Protein AF-A0A7X7ZL17-F1 (afdb_monomer)

Structure (mmCIF, N/CA/C/O backbone):
data_AF-A0A7X7ZL17-F1
#
_entry.id   AF-A0A7X7ZL17-F1
#
loop_
_atom_site.group_PDB
_atom_site.id
_atom_site.type_symbol
_atom_site.label_atom_id
_atom_site.label_alt_id
_atom_site.label_comp_id
_atom_site.label_asym_id
_atom_site.label_entity_id
_atom_site.label_seq_id
_atom_site.pdbx_PDB_ins_code
_atom_site.Cartn_x
_atom_site.Cartn_y
_atom_site.Cartn_z
_atom_site.occupancy
_atom_site.B_iso_or_equiv
_atom_site.auth_seq_id
_atom_site.auth_comp_id
_atom_site.auth_asym_id
_atom_site.auth_atom_id
_atom_site.pdbx_PDB_model_num
ATOM 1 N N . ALA A 1 1 ? -19.618 -20.029 28.264 1.00 84.19 1 ALA A N 1
ATOM 2 C CA . ALA A 1 1 ? -18.947 -20.910 27.280 1.00 84.19 1 ALA A CA 1
ATOM 3 C C . ALA A 1 1 ? -18.690 -20.202 25.945 1.00 84.19 1 ALA A C 1
ATOM 5 O O . ALA A 1 1 ? -17.535 -20.103 25.553 1.00 84.19 1 ALA A O 1
ATOM 6 N N . TRP A 1 2 ? -19.719 -19.664 25.275 1.00 92.38 2 TRP A N 1
ATOM 7 C CA . TRP A 1 2 ? -19.573 -19.049 23.945 1.00 92.38 2 TRP A CA 1
ATOM 8 C C . TRP A 1 2 ? -18.598 -17.871 23.873 1.00 92.38 2 TRP A C 1
ATOM 10 O O . TRP A 1 2 ? -17.770 -17.852 22.973 1.00 92.38 2 TRP A O 1
ATOM 20 N N . ARG A 1 3 ? -18.605 -16.955 24.851 1.00 90.62 3 ARG A N 1
ATOM 21 C CA . ARG A 1 3 ? -17.659 -15.823 24.877 1.00 90.62 3 ARG A CA 1
ATOM 22 C C . ARG A 1 3 ? -16.191 -16.273 24.915 1.00 90.62 3 ARG A C 1
ATOM 24 O O . ARG A 1 3 ? -15.375 -15.766 24.159 1.00 90.62 3 ARG A O 1
ATOM 31 N N . GLY A 1 4 ? -15.872 -17.259 25.755 1.00 90.31 4 GLY A N 1
ATOM 32 C CA . GLY A 1 4 ? -14.519 -17.820 25.835 1.00 90.31 4 GLY A CA 1
ATOM 33 C C . GLY A 1 4 ? -14.086 -18.485 24.526 1.00 90.31 4 GLY A C 1
ATOM 34 O O . GLY A 1 4 ? -12.971 -18.254 24.074 1.00 90.31 4 GLY A O 1
ATOM 35 N N . LYS A 1 5 ? -14.991 -19.236 23.877 1.00 93.25 5 LYS A N 1
ATOM 36 C CA . LYS A 1 5 ? -14.744 -19.807 22.542 1.00 93.25 5 LYS A CA 1
ATOM 37 C C . LYS A 1 5 ? -14.509 -18.723 21.492 1.00 93.25 5 LYS A C 1
ATOM 39 O O . LYS A 1 5 ? -13.554 -18.825 20.737 1.00 93.25 5 LYS A O 1
ATOM 44 N N . ALA A 1 6 ? -15.349 -17.689 21.467 1.00 93.38 6 ALA A N 1
ATOM 45 C CA . ALA A 1 6 ? -15.249 -16.603 20.497 1.00 93.38 6 ALA A CA 1
ATOM 46 C C . ALA A 1 6 ? -13.893 -15.892 20.583 1.00 93.38 6 ALA A C 1
ATOM 48 O O . ALA A 1 6 ? -13.206 -15.751 19.575 1.00 93.38 6 ALA A O 1
ATOM 49 N N . ASN A 1 7 ? -13.471 -15.541 21.800 1.00 91.69 7 ASN A N 1
ATOM 50 C CA . ASN A 1 7 ? -12.181 -14.896 22.024 1.00 91.69 7 ASN A CA 1
ATOM 51 C C . ASN A 1 7 ? -11.014 -15.823 21.654 1.00 91.69 7 ASN A C 1
ATOM 53 O O . ASN A 1 7 ? -10.072 -15.369 21.016 1.00 91.69 7 ASN A O 1
ATOM 57 N N . ALA A 1 8 ? -11.097 -17.117 21.987 1.00 94.94 8 ALA A N 1
ATOM 58 C CA . ALA A 1 8 ? -10.072 -18.090 21.610 1.00 94.94 8 ALA A CA 1
ATOM 59 C C . ALA A 1 8 ? -9.936 -18.225 20.085 1.00 94.94 8 ALA A C 1
ATOM 61 O O . ALA A 1 8 ? -8.823 -18.174 19.568 1.00 94.94 8 ALA A O 1
ATOM 62 N N . TYR A 1 9 ? -11.051 -18.336 19.356 1.00 95.88 9 TYR A N 1
ATOM 63 C CA . TYR A 1 9 ? -11.030 -18.363 17.892 1.00 95.88 9 TYR A CA 1
ATOM 64 C C . TYR A 1 9 ? -10.467 -17.065 17.303 1.00 95.88 9 TYR A C 1
ATOM 66 O O . TYR A 1 9 ? -9.648 -17.123 16.390 1.00 95.88 9 TYR A O 1
ATOM 74 N N . SER A 1 10 ? -10.829 -15.907 17.865 1.00 91.94 10 SER A N 1
ATOM 75 C CA . SER A 1 10 ? -10.294 -14.609 17.436 1.00 91.94 10 SER A CA 1
ATOM 76 C C . SER A 1 10 ? -8.772 -14.530 17.620 1.00 91.94 10 SER A C 1
ATOM 78 O O . SER A 1 10 ? -8.054 -14.152 16.696 1.00 91.94 10 SER A O 1
ATOM 80 N N . SER A 1 11 ? -8.247 -14.989 18.763 1.00 93.62 11 SER A N 1
ATOM 81 C CA . SER A 1 11 ? -6.798 -15.068 19.006 1.00 93.62 11 SER A CA 1
ATOM 82 C C . SER A 1 11 ? -6.075 -16.024 18.053 1.00 93.62 11 SER A C 1
ATOM 84 O O . SER A 1 11 ? -4.917 -15.791 17.719 1.00 93.62 11 SER A O 1
ATOM 86 N N . LEU A 1 12 ? -6.753 -17.077 17.589 1.00 95.94 12 LEU A N 1
ATOM 87 C CA . LEU A 1 12 ? -6.243 -18.007 16.577 1.00 95.94 12 LEU A CA 1
ATOM 88 C C . LEU A 1 12 ? -6.428 -17.499 15.136 1.00 95.94 12 LEU A C 1
ATOM 90 O O . LEU A 1 12 ? -6.088 -18.217 14.200 1.00 95.94 12 LEU A O 1
ATOM 94 N N . LYS A 1 13 ? -6.960 -16.281 14.949 1.00 94.69 13 LYS A N 1
ATOM 95 C CA . LYS A 1 13 ? -7.335 -15.700 13.647 1.00 94.69 13 LYS A CA 1
ATOM 96 C C . LYS A 1 13 ? -8.365 -16.528 12.868 1.00 94.69 13 LYS A C 1
ATOM 98 O O . LYS A 1 13 ? -8.548 -16.347 11.667 1.00 94.69 13 LYS A O 1
ATOM 103 N N . ASP A 1 14 ? -9.087 -17.407 13.558 1.00 96.69 14 ASP A N 1
ATOM 104 C CA . ASP A 1 14 ? -10.220 -18.147 13.014 1.00 96.69 14 ASP A CA 1
ATOM 105 C C . ASP A 1 14 ? -11.484 -17.287 13.128 1.00 96.69 14 ASP A C 1
ATOM 107 O O . ASP A 1 14 ? -12.377 -17.496 13.956 1.00 96.69 14 ASP A O 1
ATOM 111 N N . TYR A 1 15 ? -11.522 -16.234 12.312 1.00 97.00 15 TYR A N 1
ATOM 112 C CA . TYR A 1 15 ? -12.558 -15.210 12.395 1.00 97.00 15 TYR A CA 1
ATOM 113 C C . TYR A 1 15 ? -13.950 -15.743 12.040 1.00 97.00 15 TYR A C 1
ATOM 115 O O . TYR A 1 15 ? -14.944 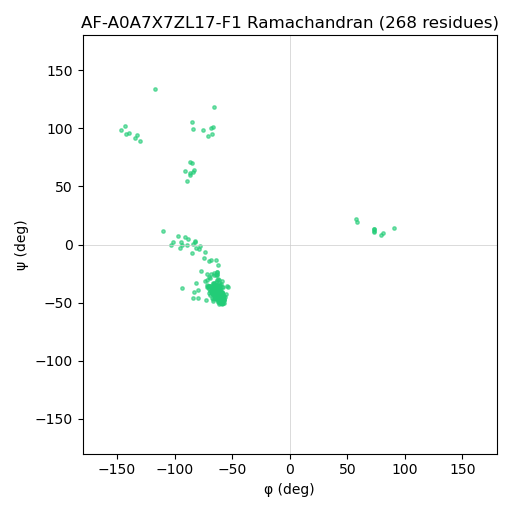-15.238 12.558 1.00 97.00 15 TYR A O 1
ATOM 123 N N . ALA A 1 16 ? -14.044 -16.797 11.223 1.00 96.69 16 ALA A N 1
ATOM 124 C CA . ALA A 1 16 ? -15.317 -17.427 10.883 1.00 96.69 16 ALA A CA 1
ATOM 125 C C . ALA A 1 16 ? -15.954 -18.108 12.108 1.00 96.69 16 ALA A C 1
ATOM 127 O O . ALA A 1 16 ? -17.124 -17.861 12.424 1.00 96.69 16 ALA A O 1
ATOM 128 N N . ASN A 1 17 ? -15.180 -18.905 12.853 1.00 96.56 17 ASN A N 1
ATOM 129 C CA . ASN A 1 17 ? -15.675 -19.549 14.072 1.00 96.56 17 ASN A CA 1
ATOM 130 C C . ASN A 1 17 ? -15.838 -18.559 15.235 1.00 96.56 17 ASN A C 1
ATOM 132 O O . ASN A 1 17 ? -16.766 -18.702 16.048 1.00 96.56 17 ASN A O 1
ATOM 136 N N . ALA A 1 18 ? -14.998 -17.519 15.292 1.00 97.06 18 ALA A N 1
ATOM 137 C CA . ALA A 1 18 ? -15.173 -16.408 16.223 1.00 97.06 18 ALA A CA 1
ATOM 138 C C . ALA A 1 18 ? -16.518 -15.708 15.984 1.00 97.06 18 ALA A C 1
ATOM 140 O O . ALA A 1 18 ? -17.319 -15.586 16.912 1.00 97.06 18 ALA A O 1
ATOM 141 N N . LEU A 1 19 ? -16.816 -15.345 14.731 1.00 96.81 19 LEU A N 1
ATOM 142 C CA . LEU A 1 19 ? -18.068 -14.709 14.322 1.00 96.81 19 LEU A CA 1
ATOM 143 C C . LEU A 1 19 ? -19.290 -15.564 14.679 1.00 96.81 19 LEU A C 1
ATOM 145 O O . LEU A 1 19 ? -20.252 -15.054 15.260 1.00 96.81 19 LEU A O 1
ATOM 149 N N . HIS A 1 20 ? -19.250 -16.870 14.392 1.00 96.50 20 HIS A N 1
ATOM 150 C CA . HIS A 1 20 ? -20.318 -17.786 14.796 1.00 96.50 20 HIS A CA 1
ATOM 151 C C . HIS A 1 20 ? -20.543 -17.752 16.314 1.00 96.50 20 HIS A C 1
ATOM 153 O O . HIS A 1 20 ? -21.674 -17.602 16.779 1.00 96.50 20 HIS A O 1
ATOM 159 N N . SER A 1 21 ? -19.464 -17.836 17.092 1.00 96.94 21 SER A N 1
ATOM 160 C CA . SER A 1 21 ? -19.525 -17.849 18.555 1.00 96.94 21 SER A CA 1
ATOM 161 C C . SER A 1 21 ? -20.016 -16.516 19.134 1.00 96.94 21 SER A C 1
ATOM 163 O O . SER A 1 21 ? -20.808 -16.528 20.076 1.00 96.94 21 SER A O 1
ATOM 165 N N . TYR A 1 22 ? -19.619 -15.373 18.563 1.00 97.62 22 TYR A N 1
ATOM 166 C CA . TYR A 1 22 ? -20.136 -14.059 18.958 1.00 97.62 22 TYR A CA 1
ATOM 167 C C . TYR A 1 22 ? -21.633 -13.924 18.677 1.00 97.62 22 TYR A C 1
ATOM 169 O O . TYR A 1 22 ? -22.365 -13.443 19.541 1.00 97.62 22 TYR A O 1
ATOM 177 N N . ASN A 1 23 ? -22.123 -14.423 17.537 1.00 96.94 23 ASN A N 1
ATOM 178 C CA . ASN A 1 23 ? -23.561 -14.442 17.252 1.00 96.94 23 ASN A CA 1
ATOM 179 C C . ASN A 1 23 ? -24.343 -15.267 18.290 1.00 96.94 23 ASN A C 1
ATOM 181 O O . ASN A 1 23 ? -25.422 -14.849 18.699 1.00 96.94 23 ASN A O 1
ATOM 185 N N . GLN A 1 24 ? -23.793 -16.384 18.787 1.00 97.62 24 GLN A N 1
ATOM 186 C CA . GLN A 1 24 ? -24.430 -17.140 19.878 1.00 97.62 24 GLN A CA 1
ATOM 187 C C . GLN A 1 24 ? -24.512 -16.331 21.177 1.00 97.62 24 GLN A C 1
ATOM 189 O O . GLN A 1 24 ? -25.521 -16.390 21.874 1.00 97.62 24 GLN A O 1
ATOM 194 N N . VAL A 1 25 ? -23.474 -15.554 21.507 1.00 96.38 25 VAL A N 1
ATOM 195 C CA . VAL A 1 25 ? -23.510 -14.663 22.676 1.00 96.38 25 VAL A CA 1
ATOM 196 C C . VAL A 1 25 ? -24.581 -13.583 22.501 1.00 96.38 25 VAL A C 1
ATOM 198 O O . VAL A 1 25 ? -25.378 -13.377 23.411 1.00 96.38 25 VAL A O 1
ATOM 201 N N . ILE A 1 26 ? -24.649 -12.955 21.325 1.00 96.50 26 ILE A N 1
ATOM 202 C CA . ILE A 1 26 ? -25.623 -11.899 21.004 1.00 96.50 26 ILE A CA 1
ATOM 203 C C . ILE A 1 26 ? -27.064 -12.432 21.028 1.00 96.50 26 ILE A C 1
ATOM 205 O O . ILE A 1 26 ? -27.960 -11.747 21.511 1.00 96.50 26 ILE A O 1
ATOM 209 N N . ASN A 1 27 ? -27.297 -13.662 20.563 1.00 95.69 27 ASN A N 1
ATOM 210 C CA . ASN A 1 27 ? -28.618 -14.297 20.623 1.00 95.69 27 ASN A CA 1
ATOM 211 C C . ASN A 1 27 ? -29.089 -14.540 22.064 1.00 95.69 27 ASN A C 1
ATOM 213 O O . ASN A 1 27 ? -30.286 -14.500 22.333 1.00 95.69 27 ASN A O 1
ATOM 217 N N . LEU A 1 28 ? -28.157 -14.798 22.988 1.00 95.12 28 LEU A N 1
ATOM 218 C CA . LEU A 1 28 ? -28.454 -14.951 24.414 1.00 95.12 28 LEU A CA 1
ATOM 219 C C . LEU A 1 28 ? -28.584 -13.598 25.127 1.00 95.12 28 LEU A C 1
ATOM 221 O O . LEU A 1 28 ? -29.347 -13.480 26.081 1.00 95.12 28 LEU A O 1
ATOM 225 N N . SER A 1 29 ? -27.828 -12.591 24.686 1.00 93.94 29 SER A N 1
ATOM 226 C CA . SER A 1 29 ? -27.832 -11.237 25.236 1.00 93.94 29 SER A CA 1
ATOM 227 C C . SER A 1 29 ? -27.571 -10.206 24.138 1.00 93.94 29 SER A C 1
ATOM 229 O O . SER A 1 29 ? -26.429 -9.923 23.771 1.00 93.94 29 SER A O 1
ATOM 231 N N . SER A 1 30 ? -28.641 -9.601 23.621 1.00 92.75 30 SER A N 1
ATOM 232 C CA . SER A 1 30 ? -28.564 -8.681 22.479 1.00 92.75 30 SER A CA 1
ATOM 233 C C . SER A 1 30 ? -27.890 -7.342 22.795 1.00 92.75 30 SER A C 1
ATOM 235 O O . SER A 1 30 ? -27.545 -6.603 21.872 1.00 92.75 30 SER A O 1
ATOM 237 N N . SER A 1 31 ? -27.714 -7.014 24.078 1.00 94.25 31 SER A N 1
ATOM 238 C CA . SER A 1 31 ? -27.035 -5.807 24.570 1.00 94.25 31 SER A CA 1
ATOM 239 C C . SER A 1 31 ? -25.566 -6.043 24.944 1.00 94.25 31 SER A C 1
ATOM 241 O O . SER A 1 31 ? -24.923 -5.154 25.496 1.00 94.25 31 SER A O 1
ATOM 243 N N . ASP A 1 32 ? -25.010 -7.224 24.656 1.00 95.81 32 ASP A N 1
ATOM 244 C CA . ASP A 1 32 ? -23.615 -7.541 24.961 1.00 95.81 32 ASP A CA 1
ATOM 245 C C . ASP A 1 32 ? -22.639 -6.777 24.046 1.00 95.81 32 ASP A C 1
ATOM 247 O O . ASP A 1 32 ? -22.297 -7.225 22.949 1.00 95.81 32 ASP A O 1
ATOM 251 N N . ILE A 1 33 ? -22.173 -5.618 24.521 1.00 95.88 33 ILE A N 1
ATOM 252 C CA . ILE A 1 33 ? -21.230 -4.740 23.812 1.00 95.88 33 ILE A CA 1
ATOM 253 C C . ILE A 1 33 ? -19.949 -5.482 23.412 1.00 95.88 33 ILE A C 1
ATOM 255 O O . ILE A 1 33 ? -19.472 -5.332 22.289 1.00 95.88 33 ILE A O 1
ATOM 259 N N . ALA A 1 34 ? -19.393 -6.314 24.299 1.00 95.25 34 ALA A N 1
ATOM 260 C CA . ALA A 1 34 ? -18.148 -7.026 24.020 1.00 95.25 34 ALA A CA 1
ATOM 261 C C . ALA A 1 34 ? -18.321 -8.039 22.879 1.00 95.25 34 ALA A C 1
ATOM 263 O O . ALA A 1 34 ? -17.435 -8.178 22.036 1.00 95.25 34 ALA A O 1
ATOM 264 N N . ALA A 1 35 ? -19.469 -8.720 22.824 1.00 96.38 35 ALA A N 1
ATOM 265 C CA . ALA A 1 35 ? -19.774 -9.638 21.734 1.00 96.38 35 ALA A CA 1
ATOM 266 C C . ALA A 1 35 ? -19.999 -8.910 20.401 1.00 96.38 35 ALA A C 1
ATOM 268 O O . ALA A 1 35 ? -19.528 -9.387 19.369 1.00 96.38 35 ALA A O 1
ATOM 269 N N . TRP A 1 36 ? -20.661 -7.748 20.414 1.00 98.06 36 TRP A N 1
ATOM 270 C CA . TRP A 1 36 ? -20.821 -6.917 19.218 1.00 98.06 36 TRP A CA 1
ATOM 271 C C . TRP A 1 36 ? -19.490 -6.364 18.699 1.00 98.06 36 TRP A C 1
ATOM 273 O O . TRP A 1 36 ? -19.263 -6.410 17.491 1.00 98.06 36 TRP A O 1
ATOM 283 N N . LYS A 1 37 ? -18.579 -5.930 19.583 1.00 96.94 37 LYS A N 1
ATOM 284 C CA . LYS A 1 37 ? -17.220 -5.512 19.193 1.00 96.94 37 LYS A CA 1
ATOM 285 C C . LYS A 1 37 ? -16.428 -6.648 18.562 1.00 96.94 37 LYS A C 1
ATOM 287 O O . LYS A 1 37 ? -15.937 -6.499 17.449 1.00 96.94 37 LYS A O 1
ATOM 292 N N . GLY A 1 38 ? -16.376 -7.805 19.223 1.00 96.56 38 GLY A N 1
ATOM 293 C CA . GLY A 1 38 ? -15.669 -8.970 18.688 1.00 96.56 38 GLY A CA 1
ATOM 294 C C . GLY A 1 38 ? -16.259 -9.461 17.361 1.00 96.56 38 GLY A C 1
ATOM 295 O O . GLY A 1 38 ? -15.523 -9.845 16.454 1.00 96.56 38 GLY A O 1
ATOM 296 N N . LYS A 1 39 ? -17.587 -9.385 17.201 1.00 97.69 39 LYS A N 1
ATOM 297 C CA . LYS A 1 39 ? -18.261 -9.630 15.921 1.00 97.69 39 LYS A CA 1
ATOM 298 C C . LYS A 1 39 ? -17.816 -8.637 14.847 1.00 97.69 39 LYS A C 1
ATOM 300 O O . LYS A 1 39 ? -17.477 -9.078 13.752 1.00 97.69 39 LYS A O 1
ATOM 305 N N . ALA A 1 40 ? -17.817 -7.340 15.146 1.00 97.69 40 ALA A N 1
ATOM 306 C CA . ALA A 1 40 ? -17.416 -6.301 14.203 1.00 97.69 40 ALA A CA 1
ATOM 307 C C . ALA A 1 40 ? -15.959 -6.484 13.746 1.00 97.69 40 ALA A C 1
ATOM 309 O O . ALA A 1 40 ? -15.679 -6.457 12.551 1.00 97.69 40 ALA A O 1
ATOM 310 N N . GLU A 1 41 ? -15.052 -6.774 14.681 1.00 96.50 41 GLU A N 1
ATOM 311 C CA . GLU A 1 41 ? -13.646 -7.067 14.389 1.00 96.50 41 GLU A CA 1
ATOM 312 C C . GLU A 1 41 ? -13.490 -8.326 13.529 1.00 96.50 41 GLU A C 1
ATOM 314 O O . GLU A 1 41 ? -12.763 -8.310 12.536 1.00 96.50 41 GLU A O 1
ATOM 319 N N . ALA A 1 42 ? -14.195 -9.414 13.857 1.00 97.06 42 ALA A N 1
ATOM 320 C CA . ALA A 1 42 ? -14.162 -10.635 13.056 1.00 97.06 42 ALA A CA 1
ATOM 321 C C . ALA A 1 42 ? -14.685 -10.390 11.629 1.00 97.06 42 ALA A C 1
ATOM 323 O O . ALA A 1 42 ? -14.082 -10.854 10.666 1.00 97.06 42 ALA A O 1
ATOM 324 N N . GLN A 1 43 ? -15.766 -9.619 11.479 1.00 98.19 43 GLN A N 1
ATOM 325 C CA . GLN A 1 43 ? -16.303 -9.230 10.172 1.00 98.19 43 GLN A CA 1
ATOM 326 C C . GLN A 1 43 ? -15.316 -8.364 9.382 1.00 98.19 43 GLN A C 1
ATOM 328 O O . GLN A 1 43 ? -15.104 -8.629 8.202 1.00 98.19 43 GLN A O 1
ATOM 333 N N . ASN A 1 44 ? -14.668 -7.388 10.028 1.00 96.38 44 ASN A N 1
ATOM 334 C CA . ASN A 1 44 ? -13.643 -6.545 9.407 1.00 96.38 44 ASN A CA 1
ATOM 335 C C . ASN A 1 44 ? -12.477 -7.396 8.872 1.00 96.38 44 ASN A C 1
ATOM 337 O O . ASN A 1 44 ? -12.076 -7.244 7.722 1.00 96.38 44 ASN A O 1
ATOM 341 N N . ASN A 1 45 ? -11.986 -8.354 9.666 1.00 95.44 45 ASN A N 1
ATOM 342 C CA . ASN A 1 45 ? -10.908 -9.259 9.249 1.00 95.44 45 ASN A CA 1
ATOM 343 C C . ASN A 1 45 ? -11.323 -10.243 8.139 1.00 95.44 45 ASN A C 1
ATOM 345 O O . ASN A 1 45 ? -10.478 -10.696 7.374 1.00 95.44 45 ASN A O 1
ATOM 349 N N . LEU A 1 46 ? -12.615 -10.564 8.027 1.00 96.25 46 LEU A N 1
ATOM 350 C CA . LEU A 1 46 ? -13.171 -11.376 6.938 1.00 96.25 46 LEU A CA 1
ATOM 351 C C . LEU A 1 46 ? -13.488 -10.561 5.671 1.00 96.25 46 LEU A C 1
ATOM 353 O O . LEU A 1 46 ? -14.022 -11.122 4.716 1.00 96.25 46 LEU A O 1
ATOM 357 N N . GLY A 1 47 ? -13.227 -9.249 5.661 1.00 95.81 47 GLY A N 1
ATOM 358 C CA . GLY A 1 47 ? -13.589 -8.363 4.552 1.00 95.81 47 GLY A CA 1
ATOM 359 C C . GLY A 1 47 ? -15.089 -8.056 4.452 1.00 95.81 47 GLY A C 1
ATOM 360 O O . GLY A 1 47 ? -15.542 -7.491 3.463 1.00 95.81 47 GLY A O 1
ATOM 361 N N . GLN A 1 48 ? -15.881 -8.418 5.465 1.00 97.75 48 GLN A N 1
ATOM 362 C CA . GLN A 1 48 ? -17.323 -8.162 5.530 1.00 97.75 48 GLN A CA 1
ATOM 363 C C . GLN A 1 48 ? -17.584 -6.750 6.072 1.00 97.75 48 GLN A C 1
ATOM 365 O O . GLN A 1 48 ? -18.156 -6.579 7.153 1.00 97.75 48 GLN A O 1
ATOM 370 N N . TYR A 1 49 ? -17.119 -5.736 5.345 1.00 97.44 49 TYR A N 1
ATOM 371 C CA . TYR A 1 49 ? -17.036 -4.359 5.831 1.00 97.44 49 TYR A CA 1
ATOM 372 C C . TYR A 1 49 ? -18.402 -3.740 6.143 1.00 97.44 49 TYR A C 1
ATOM 374 O O . TYR A 1 49 ? -18.573 -3.147 7.204 1.00 97.44 49 TYR A O 1
ATOM 382 N N . GLU A 1 50 ? -19.424 -3.943 5.313 1.00 97.56 50 GLU A N 1
ATOM 383 C CA . GLU A 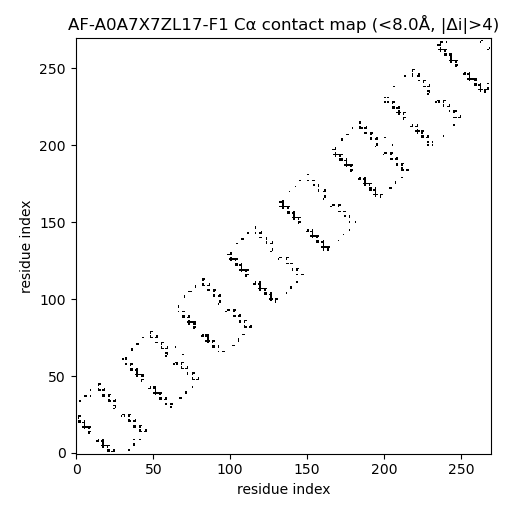1 50 ? -20.775 -3.445 5.598 1.00 97.56 50 GLU A CA 1
ATOM 384 C C . GLU A 1 50 ? -21.351 -4.071 6.875 1.00 97.56 50 GLU A C 1
ATOM 386 O O . GLU A 1 50 ? -21.986 -3.390 7.682 1.00 97.56 50 GLU A O 1
ATOM 391 N N . GLY A 1 51 ? -21.095 -5.365 7.087 1.00 97.62 51 GLY A N 1
ATOM 392 C CA . GLY A 1 51 ? -21.505 -6.071 8.299 1.00 97.62 51 GLY A CA 1
ATOM 393 C C . GLY A 1 51 ? -20.761 -5.574 9.539 1.00 97.62 51 GLY A C 1
ATOM 394 O O . GLY A 1 51 ? -21.382 -5.375 10.584 1.00 97.62 51 GLY A O 1
ATOM 395 N N . ALA A 1 52 ? -19.453 -5.334 9.417 1.00 98.12 52 ALA A N 1
ATOM 396 C CA . ALA A 1 52 ? -18.633 -4.773 10.485 1.00 98.12 52 ALA A CA 1
ATOM 397 C C . ALA A 1 52 ? -19.110 -3.367 10.877 1.00 98.12 52 ALA A C 1
ATOM 399 O O . ALA A 1 52 ? -19.262 -3.084 12.065 1.00 98.12 52 ALA A O 1
ATOM 400 N N . LEU A 1 53 ? -19.423 -2.522 9.888 1.00 97.62 53 LEU A N 1
ATOM 401 C CA . LEU A 1 53 ? -19.948 -1.173 10.097 1.00 97.62 53 LEU A CA 1
ATOM 402 C C . LEU A 1 53 ? -21.240 -1.203 10.922 1.00 97.62 53 LEU A C 1
ATOM 404 O O . LEU A 1 53 ? -21.324 -0.529 11.946 1.00 97.62 53 LEU A O 1
ATOM 408 N N . GLN A 1 54 ? -22.205 -2.045 10.538 1.00 97.69 54 GLN A N 1
ATOM 409 C CA . GLN A 1 54 ? -23.463 -2.207 11.280 1.00 97.69 54 GLN A CA 1
ATOM 410 C C . GLN A 1 54 ? -23.232 -2.696 12.716 1.00 97.69 54 GLN A C 1
ATOM 412 O O . GLN A 1 54 ? -23.892 -2.238 13.651 1.00 97.69 54 GLN A O 1
ATOM 417 N N . SER A 1 55 ? -22.288 -3.618 12.915 1.00 98.19 55 SER A N 1
ATOM 418 C CA . SER A 1 55 ? -21.951 -4.125 14.247 1.00 98.19 55 SER A CA 1
ATOM 419 C C . SER A 1 55 ? -21.298 -3.050 15.125 1.00 98.19 55 SER A C 1
ATOM 421 O O . SER A 1 55 ? -21.666 -2.935 16.294 1.00 98.19 55 SER A O 1
ATOM 423 N N . TYR A 1 56 ? -20.401 -2.215 14.586 1.00 97.75 56 TYR A N 1
ATOM 424 C CA . TYR A 1 56 ? -19.841 -1.074 15.324 1.00 97.75 56 TYR A CA 1
ATOM 425 C C . TYR A 1 56 ? -20.893 -0.006 15.630 1.00 97.75 56 TYR A C 1
ATOM 427 O O . TYR A 1 56 ? -20.943 0.501 16.747 1.00 97.75 56 TYR A O 1
ATOM 435 N N . GLU A 1 57 ? -21.794 0.295 14.694 1.00 96.88 57 GLU A N 1
ATOM 436 C CA . GLU A 1 57 ? -22.926 1.194 14.951 1.00 96.88 57 GLU A CA 1
ATOM 437 C C . GLU A 1 57 ? -23.841 0.655 16.047 1.00 96.88 57 GLU A C 1
ATOM 439 O O . GLU A 1 57 ? -24.337 1.420 16.879 1.00 96.88 57 GLU A O 1
ATOM 444 N N . LYS A 1 58 ? -24.010 -0.670 16.117 1.00 97.81 58 LYS A N 1
ATOM 445 C CA . LYS A 1 58 ? -24.751 -1.289 17.209 1.00 97.81 58 LYS A CA 1
ATOM 446 C C . LYS A 1 58 ? -24.058 -1.087 18.554 1.00 97.81 58 LYS A C 1
ATOM 448 O O . LYS A 1 58 ? -24.750 -0.761 19.518 1.00 97.81 58 LYS A O 1
ATOM 453 N N . VAL A 1 59 ? -22.731 -1.217 18.619 1.00 97.75 59 VAL A N 1
ATOM 454 C CA . VAL A 1 59 ? -21.956 -0.888 19.828 1.00 97.75 59 VAL A CA 1
ATOM 455 C C . VAL A 1 59 ? -22.168 0.571 20.216 1.00 97.75 59 VAL A C 1
ATOM 457 O O . VAL A 1 59 ? -22.571 0.828 21.343 1.00 97.75 59 VAL A O 1
ATOM 460 N N . LEU A 1 60 ? -22.014 1.504 19.275 1.00 94.94 60 LEU A N 1
ATOM 461 C CA . LEU A 1 60 ? -22.161 2.941 19.533 1.00 94.94 60 LEU A CA 1
ATOM 462 C C . LEU A 1 60 ? -23.591 3.351 19.915 1.00 94.94 60 LEU A C 1
ATOM 464 O O . LEU A 1 60 ? -23.783 4.347 20.601 1.00 94.94 60 LEU A O 1
ATOM 468 N N . SER A 1 61 ? -24.607 2.577 19.518 1.00 96.69 61 SER A N 1
ATOM 469 C CA . SER A 1 61 ? -25.984 2.778 19.991 1.00 96.69 61 SER A CA 1
ATOM 470 C C . SER A 1 61 ? -26.194 2.368 21.455 1.00 96.69 61 SER A C 1
ATOM 472 O O . SER A 1 61 ? -27.124 2.853 22.095 1.00 96.69 61 SER A O 1
ATOM 474 N N . LEU A 1 62 ? -25.366 1.449 21.969 1.00 95.94 62 LEU A N 1
ATOM 475 C CA . LEU A 1 62 ? -25.408 0.957 23.351 1.00 95.94 62 LEU A CA 1
ATOM 476 C C . LEU A 1 62 ? -24.462 1.754 24.258 1.00 95.94 62 LEU A C 1
ATOM 478 O O . LEU A 1 62 ? -24.802 2.019 25.407 1.00 95.94 62 LEU A O 1
ATOM 482 N N . ASP A 1 63 ? -23.301 2.133 23.729 1.00 95.00 63 ASP A N 1
ATOM 483 C CA . ASP A 1 63 ? -22.295 2.970 24.371 1.00 95.00 63 ASP A CA 1
ATOM 484 C C . ASP A 1 63 ? -21.662 3.916 23.332 1.00 95.00 63 ASP A C 1
ATOM 486 O O . ASP A 1 63 ? -20.715 3.538 22.634 1.00 95.00 63 ASP A O 1
ATOM 490 N N . PRO A 1 64 ? -22.165 5.160 23.220 1.00 91.44 64 PRO A N 1
ATOM 491 C CA . PRO A 1 64 ? -21.620 6.154 22.296 1.00 91.44 64 PRO A CA 1
ATOM 492 C C . PRO A 1 64 ? -20.161 6.547 22.570 1.00 91.44 64 PRO A C 1
ATOM 494 O O . PRO A 1 64 ? -19.524 7.131 21.693 1.00 91.44 64 PRO A O 1
ATOM 497 N N . SER A 1 65 ? -19.639 6.260 23.769 1.00 90.38 65 SER A N 1
ATOM 498 C CA . SER A 1 65 ? -18.286 6.632 24.201 1.00 90.38 65 SER A CA 1
ATOM 499 C C . SER A 1 65 ? -17.236 5.545 23.959 1.00 90.38 65 SER A C 1
ATOM 501 O O . SER A 1 65 ? -16.060 5.755 24.252 1.00 90.38 65 SER A O 1
ATOM 503 N N . ASP A 1 66 ? -17.629 4.394 23.401 1.00 92.25 66 ASP A N 1
ATOM 504 C CA . ASP A 1 66 ? -16.709 3.286 23.149 1.00 92.25 66 ASP A CA 1
ATOM 505 C C . ASP A 1 66 ? -15.692 3.642 22.047 1.00 92.25 66 ASP A C 1
ATOM 507 O O . ASP A 1 66 ? -15.975 3.567 20.848 1.00 92.25 66 ASP A O 1
ATOM 511 N N . LEU A 1 67 ? -14.480 4.014 22.469 1.00 88.44 67 LEU A N 1
ATOM 512 C CA . LEU A 1 67 ? -13.393 4.450 21.585 1.00 88.44 67 LEU A CA 1
ATOM 513 C C . LEU A 1 67 ? -12.982 3.374 20.568 1.00 88.44 67 LEU A C 1
ATOM 515 O O . LEU A 1 67 ? -12.657 3.690 19.424 1.00 88.44 67 LEU A O 1
ATOM 519 N N . ILE A 1 68 ? -13.046 2.091 20.948 1.00 90.94 68 ILE A N 1
ATOM 520 C CA . ILE A 1 68 ? -12.710 0.976 20.050 1.00 90.94 68 ILE A CA 1
ATOM 521 C C . ILE A 1 68 ? -13.730 0.909 18.913 1.00 90.94 68 ILE A C 1
ATOM 523 O O . ILE A 1 68 ? -13.349 0.727 17.757 1.00 90.94 68 ILE A O 1
ATOM 527 N N . ALA A 1 69 ? -15.016 1.078 19.220 1.00 93.44 69 ALA A N 1
ATOM 528 C CA . ALA A 1 69 ? -16.066 1.081 18.214 1.00 93.44 69 ALA A CA 1
ATOM 529 C C . ALA A 1 69 ? -16.059 2.345 17.348 1.00 93.44 69 ALA A C 1
ATOM 531 O O . ALA A 1 69 ? -16.298 2.238 16.147 1.00 93.44 69 ALA A O 1
ATOM 532 N N . GLN A 1 70 ? -15.745 3.517 17.912 1.00 91.94 70 GLN A N 1
ATOM 533 C CA . GLN A 1 70 ? -15.571 4.749 17.134 1.00 91.94 70 GLN A CA 1
ATOM 534 C C . GLN A 1 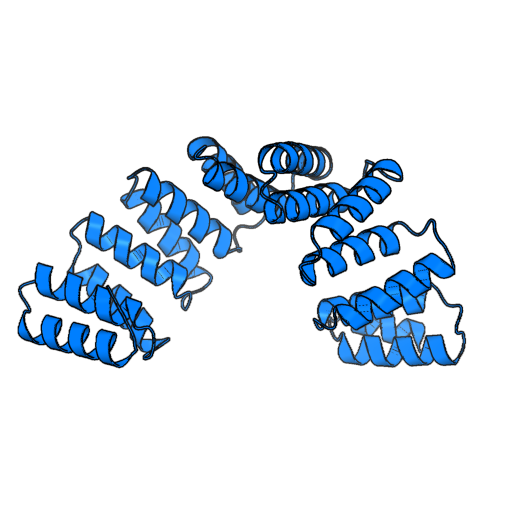70 ? -14.436 4.595 16.112 1.00 91.94 70 GLN A C 1
ATOM 536 O O . GLN A 1 70 ? -14.642 4.817 14.917 1.00 91.94 70 GLN A O 1
ATOM 541 N N . ARG A 1 71 ? -13.266 4.127 16.564 1.00 92.50 71 ARG A N 1
ATOM 542 C CA . ARG A 1 71 ? -12.112 3.856 15.699 1.00 92.50 71 ARG A CA 1
ATOM 543 C C . ARG A 1 71 ? -12.410 2.770 14.667 1.00 92.50 71 ARG A C 1
ATOM 545 O O . ARG A 1 71 ? -12.146 2.960 13.485 1.00 92.50 71 ARG A O 1
ATOM 552 N N . GLY A 1 72 ? -12.972 1.641 15.098 1.00 94.06 72 GLY A N 1
ATOM 553 C CA . GLY A 1 72 ? -13.297 0.517 14.217 1.00 94.06 72 GLY A CA 1
ATOM 554 C C . GLY A 1 72 ? -14.320 0.892 13.144 1.00 94.06 72 GLY A C 1
ATOM 555 O O . GLY A 1 72 ? -14.168 0.510 11.985 1.00 94.06 72 GLY A O 1
ATOM 556 N N . LYS A 1 73 ? -15.319 1.715 13.494 1.00 95.38 73 LYS A N 1
ATOM 557 C CA . LYS A 1 73 ? -16.252 2.306 12.528 1.00 95.38 73 LYS A CA 1
ATOM 558 C C . LYS A 1 73 ? -15.510 3.139 11.480 1.00 95.38 73 LYS A C 1
ATOM 560 O O . LYS A 1 73 ? -15.738 2.928 10.291 1.00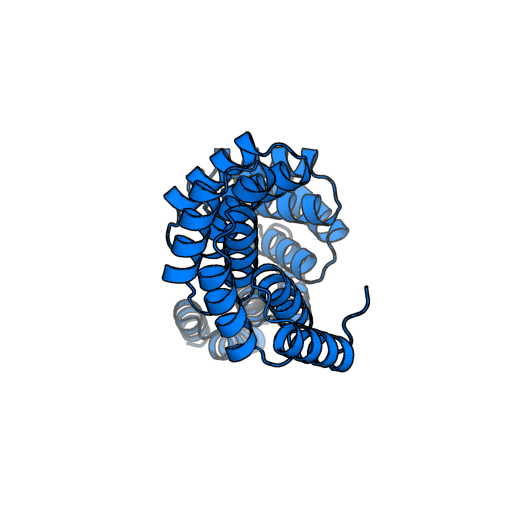 95.38 73 LYS A O 1
ATOM 565 N N . ALA A 1 74 ? -14.631 4.044 11.912 1.00 94.25 74 ALA A N 1
ATOM 566 C CA . ALA A 1 74 ? -13.865 4.911 11.017 1.00 94.25 74 ALA A CA 1
ATOM 567 C C . ALA A 1 74 ? -12.968 4.107 10.055 1.00 94.25 74 ALA A C 1
ATOM 569 O O . ALA A 1 74 ? -12.965 4.351 8.848 1.00 94.25 74 ALA A O 1
ATOM 570 N N . GLU A 1 75 ? -12.274 3.086 10.567 1.00 94.19 75 GLU A N 1
ATOM 571 C CA . GLU A 1 75 ? -11.432 2.188 9.767 1.00 94.19 75 GLU A CA 1
ATOM 572 C C . GLU A 1 75 ? -12.245 1.480 8.674 1.00 94.19 75 GLU A C 1
ATOM 574 O O . GLU A 1 75 ? -11.860 1.464 7.503 1.00 94.19 75 GLU A O 1
ATOM 579 N N . VAL A 1 76 ? -13.403 0.929 9.039 1.00 96.31 76 VAL A N 1
ATOM 580 C CA . VAL A 1 76 ? -14.283 0.228 8.099 1.00 96.31 76 VAL A CA 1
ATOM 581 C C . VAL A 1 76 ? -14.887 1.189 7.069 1.00 96.31 76 VAL A C 1
ATOM 583 O O . VAL A 1 76 ? -14.990 0.828 5.898 1.00 96.31 76 VAL A O 1
ATOM 586 N N . GLN A 1 77 ? -15.240 2.420 7.456 1.00 96.19 77 GLN A N 1
ATOM 587 C CA . GLN A 1 77 ? -15.678 3.453 6.508 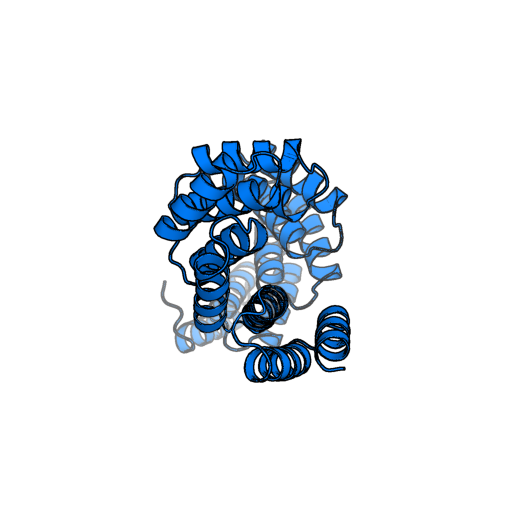1.00 96.19 77 GLN A CA 1
ATOM 588 C C . GLN A 1 77 ? -14.600 3.738 5.456 1.00 96.19 77 GLN A C 1
ATOM 590 O O . GLN A 1 77 ? -14.924 3.835 4.271 1.00 96.19 77 GLN A O 1
ATOM 595 N N . ASN A 1 78 ? -13.327 3.794 5.858 1.00 91.38 78 ASN A N 1
ATOM 596 C CA . ASN A 1 78 ? -12.228 3.997 4.918 1.00 91.38 78 ASN A CA 1
ATOM 597 C C . ASN A 1 78 ? -12.072 2.802 3.960 1.00 91.38 78 ASN A C 1
ATOM 599 O O . ASN A 1 78 ? -11.965 2.992 2.751 1.00 91.38 78 ASN A O 1
ATOM 603 N N . LYS A 1 79 ? -12.169 1.561 4.465 1.00 93.19 79 LYS A N 1
ATOM 604 C CA . LYS A 1 79 ? -12.140 0.342 3.625 1.00 93.19 79 LYS A CA 1
ATOM 605 C C . LYS A 1 79 ? -13.314 0.242 2.645 1.00 93.19 79 LYS A C 1
ATOM 607 O O . LYS A 1 79 ? -13.180 -0.387 1.600 1.00 93.19 79 LYS A O 1
ATOM 612 N N . LEU A 1 80 ? -14.441 0.882 2.957 1.00 95.25 80 LEU A N 1
ATOM 613 C CA . LEU A 1 80 ? -15.600 1.020 2.068 1.00 95.25 80 LEU A CA 1
ATOM 614 C C . LEU A 1 80 ? -15.459 2.168 1.050 1.00 95.25 80 LEU A C 1
ATOM 616 O O . LEU A 1 80 ? -16.402 2.438 0.308 1.00 95.25 80 LEU A O 1
ATOM 620 N N . GLY A 1 81 ? -14.327 2.881 1.029 1.00 93.25 81 GLY A N 1
ATOM 621 C CA . GLY A 1 81 ? -14.110 4.045 0.165 1.00 93.25 81 GLY A CA 1
ATOM 622 C C . GLY A 1 81 ? -14.881 5.296 0.597 1.00 93.25 81 GLY A C 1
ATOM 623 O O . GLY A 1 81 ? -14.960 6.268 -0.151 1.00 93.25 81 GLY A O 1
ATOM 624 N N . LYS A 1 82 ? -15.458 5.306 1.804 1.00 95.88 82 LYS A N 1
ATOM 625 C CA . LYS A 1 82 ? -16.199 6.448 2.356 1.00 95.88 82 LYS A CA 1
ATOM 626 C C . LYS A 1 82 ? -15.261 7.388 3.111 1.00 95.88 82 LYS A C 1
ATOM 628 O O . LYS A 1 82 ? -15.474 7.687 4.285 1.00 95.88 82 LYS A O 1
ATOM 633 N N . SER A 1 83 ? -14.201 7.842 2.446 1.00 95.19 83 SER A N 1
ATOM 634 C CA . SER A 1 83 ? -13.084 8.540 3.096 1.00 95.19 83 SER A CA 1
ATOM 635 C C . SER A 1 83 ? -13.494 9.845 3.786 1.00 95.19 83 SER A C 1
ATOM 637 O O . SER A 1 83 ? -12.970 10.146 4.852 1.00 95.19 83 SER A O 1
ATOM 639 N N . SER A 1 84 ? -14.484 10.582 3.263 1.00 96.69 84 SER A N 1
ATOM 640 C CA . SER A 1 84 ? -15.019 11.780 3.937 1.00 96.69 84 SER A CA 1
ATOM 641 C C . SER A 1 84 ? -15.679 11.454 5.280 1.00 96.69 84 SER A C 1
ATOM 643 O O . SER A 1 84 ? -15.432 12.130 6.273 1.00 96.69 84 SER A O 1
ATOM 645 N N . GLU A 1 85 ? -16.489 10.395 5.330 1.00 95.38 85 GLU A N 1
ATOM 646 C CA . GLU A 1 85 ? -17.158 9.968 6.564 1.00 95.38 85 GLU A CA 1
ATOM 647 C C . GLU A 1 85 ? -16.162 9.364 7.561 1.00 95.38 85 GLU A C 1
ATOM 649 O O . GLU A 1 85 ? -16.295 9.558 8.768 1.00 95.38 85 GLU A O 1
ATOM 654 N N . ALA A 1 86 ? -15.159 8.639 7.053 1.00 96.19 86 ALA A N 1
ATOM 655 C CA . ALA A 1 86 ? -14.066 8.111 7.856 1.00 96.19 86 ALA A CA 1
ATOM 656 C C . ALA A 1 86 ? -13.267 9.245 8.508 1.00 96.19 86 ALA A C 1
ATOM 658 O O . ALA A 1 86 ? -13.009 9.183 9.708 1.00 96.19 86 ALA A O 1
ATOM 659 N N . LEU A 1 87 ? -12.936 10.297 7.749 1.00 96.88 87 LEU A N 1
ATOM 660 C CA . LEU A 1 87 ? -12.227 11.471 8.257 1.00 96.88 87 LEU A CA 1
ATOM 661 C C . LEU A 1 87 ? -12.993 12.133 9.409 1.00 96.88 87 LEU A C 1
ATOM 663 O O . LEU A 1 87 ? -12.422 12.313 10.480 1.00 96.88 87 LEU A O 1
ATOM 667 N N . GLU A 1 88 ? -14.292 12.409 9.243 1.00 94.88 88 GLU A N 1
ATOM 668 C CA . GLU A 1 88 ? -15.108 12.970 10.332 1.00 94.88 88 GLU A CA 1
ATOM 669 C C . GLU A 1 88 ? -15.125 12.069 11.578 1.00 94.88 88 GLU A C 1
ATOM 671 O O . GLU A 1 88 ? -15.072 12.547 12.714 1.00 94.88 88 GLU A O 1
ATOM 676 N N . SER A 1 89 ? -15.227 10.750 11.388 1.00 93.44 89 SER A N 1
ATOM 677 C CA . SER A 1 89 ? -15.188 9.786 12.490 1.00 93.44 89 SER A CA 1
ATOM 678 C C . SER A 1 89 ? -13.831 9.787 13.201 1.00 93.44 89 SER A C 1
ATOM 680 O O . SER A 1 89 ? -13.799 9.777 14.433 1.00 93.44 89 SER A O 1
ATOM 682 N N . PHE A 1 90 ? -12.720 9.850 12.460 1.00 95.81 90 PHE A N 1
ATOM 683 C CA . PHE A 1 90 ? -11.377 9.936 13.034 1.00 95.81 90 PHE A CA 1
ATOM 684 C C . PHE A 1 90 ? -11.130 11.264 13.753 1.00 95.81 90 PHE A C 1
ATOM 686 O O . PHE A 1 90 ? -10.524 11.258 14.818 1.00 95.81 90 PHE A O 1
ATOM 693 N N . GLU A 1 91 ? -11.635 12.389 13.246 1.00 94.88 91 GLU A N 1
ATOM 694 C CA . GLU A 1 91 ? -11.558 13.684 13.936 1.00 94.88 91 GLU A CA 1
ATOM 695 C C . GLU A 1 91 ? -12.299 13.659 15.276 1.00 94.88 91 GLU A C 1
ATOM 697 O O . GLU A 1 91 ? -11.766 14.113 16.290 1.00 94.88 91 GLU A O 1
ATOM 702 N N . ARG A 1 92 ? -13.503 13.071 15.317 1.00 91.00 92 ARG A N 1
ATOM 703 C CA . ARG A 1 92 ? -14.249 12.882 16.574 1.00 91.00 92 ARG A CA 1
ATOM 704 C C . ARG A 1 92 ? -13.511 11.957 17.544 1.00 91.00 92 ARG A C 1
ATOM 706 O O . ARG A 1 92 ? -13.464 12.251 18.739 1.00 91.00 92 ARG A O 1
ATOM 713 N N . ALA A 1 93 ? -12.931 10.867 17.042 1.00 89.88 93 ALA A N 1
ATOM 714 C CA . ALA A 1 93 ? -12.139 9.950 17.857 1.00 89.88 93 ALA A CA 1
ATOM 715 C C . ALA A 1 93 ? -10.888 10.648 18.418 1.00 89.88 93 ALA A C 1
ATOM 717 O O . ALA A 1 93 ? -10.642 10.560 19.615 1.00 89.88 93 ALA A O 1
ATOM 718 N N . ALA A 1 94 ? -10.169 11.427 17.603 1.00 91.81 94 ALA A N 1
ATOM 719 C CA . ALA A 1 94 ? -8.973 12.165 18.016 1.00 91.81 94 ALA A CA 1
ATOM 720 C C . ALA A 1 94 ? -9.289 13.276 19.028 1.00 91.81 94 ALA A C 1
ATOM 722 O O . ALA A 1 94 ? -8.488 13.555 19.917 1.00 91.81 94 ALA A O 1
ATOM 723 N N . ALA A 1 95 ? -10.464 13.905 18.914 1.00 91.12 95 ALA A N 1
ATOM 724 C CA . ALA A 1 95 ? -10.949 14.874 19.894 1.00 91.12 95 ALA A CA 1
ATOM 725 C C . ALA A 1 95 ? -11.336 14.220 21.234 1.00 91.12 95 ALA A C 1
ATOM 727 O O . ALA A 1 95 ? -11.271 14.877 22.272 1.00 91.12 95 ALA A O 1
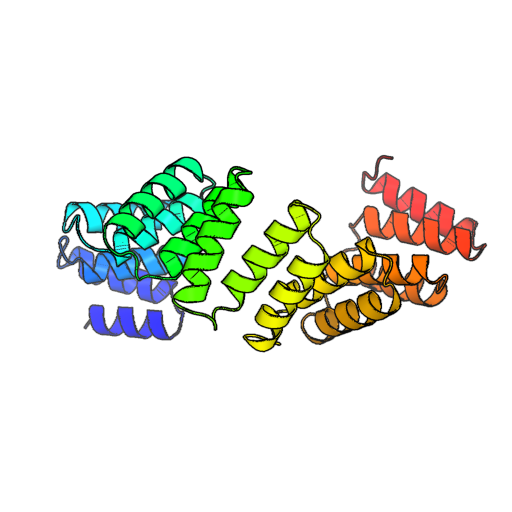ATOM 728 N N . SER A 1 96 ? -11.746 12.948 21.210 1.00 88.31 96 SER A N 1
ATOM 729 C CA . SER A 1 96 ? -12.128 12.186 22.407 1.00 88.31 96 SER A CA 1
ATOM 730 C C . SER A 1 96 ? -10.913 11.583 23.114 1.00 88.31 96 SER A C 1
ATOM 732 O O . SER A 1 96 ? -10.830 11.619 24.339 1.00 88.31 96 SER A O 1
ATOM 734 N N . ASP A 1 97 ? -9.969 11.056 22.338 1.00 87.81 97 ASP A N 1
ATOM 735 C CA . ASP A 1 97 ? -8.693 10.527 22.801 1.00 87.81 97 ASP A CA 1
ATOM 736 C C . ASP A 1 97 ? -7.598 10.855 21.781 1.00 87.81 97 ASP A C 1
ATOM 738 O O . ASP A 1 97 ? -7.448 10.206 20.744 1.00 87.81 97 ASP A O 1
ATOM 742 N N . SER A 1 98 ? -6.796 11.871 22.096 1.00 91.25 98 SER A N 1
ATOM 743 C CA . SER A 1 98 ? -5.691 12.293 21.240 1.00 91.25 98 SER A CA 1
ATOM 744 C C . SER A 1 98 ? -4.462 11.386 21.351 1.00 91.25 98 SER A C 1
ATOM 746 O O . SER A 1 98 ? -3.462 11.671 20.696 1.00 91.25 98 SER A O 1
ATOM 748 N N . THR A 1 99 ? -4.494 10.351 22.199 1.00 94.69 99 THR A N 1
ATOM 749 C CA . THR A 1 99 ? -3.354 9.473 22.501 1.00 94.69 99 THR A CA 1
ATOM 750 C C . THR A 1 99 ? -3.418 8.112 21.807 1.00 94.69 99 THR A C 1
ATOM 752 O O . THR A 1 99 ? -2.483 7.325 21.939 1.00 94.69 99 THR A O 1
ATOM 755 N N . ASP A 1 100 ? -4.457 7.826 21.015 1.00 93.56 100 ASP A N 1
ATOM 756 C CA . ASP A 1 100 ? -4.493 6.628 20.168 1.00 93.56 100 ASP A CA 1
ATOM 757 C C . ASP A 1 100 ? -3.781 6.886 18.828 1.00 93.56 100 ASP A C 1
ATOM 759 O O . ASP A 1 100 ? -4.316 7.529 17.921 1.00 93.56 100 ASP A O 1
ATOM 763 N N . ALA A 1 101 ? -2.573 6.335 18.672 1.00 96.19 101 ALA A N 1
ATOM 764 C CA . ALA A 1 101 ? -1.800 6.426 17.430 1.00 96.19 101 ALA A CA 1
ATOM 765 C C . ALA A 1 101 ? -2.585 5.920 16.205 1.00 96.19 101 ALA A C 1
ATOM 767 O O . ALA A 1 101 ? -2.484 6.486 15.118 1.00 96.19 101 ALA A O 1
ATOM 768 N N . ASN A 1 102 ? -3.418 4.885 16.368 1.00 94.19 102 ASN A N 1
ATOM 769 C CA . ASN A 1 102 ? -4.160 4.301 15.249 1.00 94.19 102 ASN A CA 1
ATOM 770 C C . ASN A 1 102 ? -5.242 5.244 14.721 1.00 94.19 102 ASN A C 1
ATOM 772 O O . ASN A 1 102 ? -5.568 5.189 13.536 1.00 94.19 102 ASN A O 1
ATOM 776 N N . VAL A 1 103 ? -5.795 6.106 15.580 1.00 95.50 103 VAL A N 1
ATOM 777 C CA . VAL A 1 103 ? -6.756 7.133 15.166 1.00 95.50 103 VAL A CA 1
ATOM 778 C C . VAL A 1 103 ? -6.066 8.155 14.270 1.00 95.50 103 VAL A C 1
ATOM 780 O O . VAL A 1 103 ? -6.570 8.451 13.191 1.00 95.50 103 VAL A O 1
ATOM 783 N N . TRP A 1 104 ? -4.889 8.640 14.667 1.00 98.06 104 TRP A N 1
ATOM 784 C CA . TRP A 1 104 ? -4.107 9.589 13.872 1.00 98.06 104 TRP A CA 1
ATOM 785 C C . TRP A 1 104 ? -3.613 8.992 12.555 1.00 98.06 104 TRP A C 1
ATOM 787 O O . TRP A 1 104 ? -3.724 9.627 11.510 1.00 98.06 104 TRP A O 1
ATOM 797 N N . LYS A 1 105 ? -3.143 7.743 12.574 1.00 98.06 105 LYS A N 1
ATOM 798 C CA . LYS A 1 105 ? -2.789 7.011 11.355 1.00 98.06 105 LYS A CA 1
ATOM 799 C C . LYS A 1 105 ? -3.983 6.876 10.412 1.00 98.06 105 LYS A C 1
ATOM 801 O O . LYS A 1 105 ? -3.875 7.227 9.244 1.00 98.06 105 LYS A O 1
ATOM 806 N N . GLY A 1 106 ? -5.120 6.400 10.922 1.00 96.69 106 GLY A N 1
ATOM 807 C CA . GLY A 1 106 ? -6.332 6.228 10.123 1.00 96.69 106 GLY A CA 1
ATOM 808 C C . GLY A 1 106 ? -6.867 7.553 9.574 1.00 96.69 106 GLY A C 1
ATOM 809 O O . GLY A 1 106 ? -7.326 7.600 8.433 1.00 96.69 106 GLY A O 1
ATOM 810 N N . LYS A 1 107 ? -6.734 8.641 10.345 1.00 97.81 107 LYS A N 1
ATOM 811 C CA . LYS A 1 107 ? -7.003 10.004 9.878 1.00 97.81 107 LYS A CA 1
ATOM 812 C C . LYS A 1 107 ? -6.120 10.362 8.678 1.00 97.81 107 LYS A C 1
ATOM 814 O O . LYS A 1 107 ? -6.657 10.769 7.651 1.00 97.81 107 LYS A O 1
ATOM 819 N N . GLY A 1 108 ? -4.811 10.120 8.782 1.00 98.19 108 GLY A N 1
ATOM 820 C CA . GLY A 1 108 ? -3.860 10.316 7.686 1.00 98.19 108 GLY A CA 1
ATOM 821 C C . GLY A 1 108 ? -4.218 9.496 6.443 1.00 98.19 108 GLY A C 1
ATOM 822 O O . GLY A 1 108 ? -4.273 10.041 5.345 1.00 98.19 108 GLY A O 1
ATOM 823 N N . ASP A 1 109 ? -4.577 8.220 6.607 1.00 97.75 109 ASP A N 1
ATOM 824 C CA . ASP A 1 109 ? -4.997 7.354 5.493 1.00 97.75 109 ASP A CA 1
ATOM 825 C C . ASP A 1 109 ? -6.264 7.884 4.785 1.00 97.75 109 ASP A C 1
ATOM 827 O O . ASP A 1 109 ? -6.385 7.821 3.554 1.00 97.75 109 ASP A O 1
ATOM 831 N N . ALA A 1 110 ? -7.223 8.420 5.548 1.00 97.69 110 ALA A N 1
ATOM 832 C CA . ALA A 1 110 ? -8.427 9.044 5.001 1.00 97.69 110 ALA A CA 1
ATOM 833 C C . ALA A 1 110 ? -8.106 10.368 4.280 1.00 97.69 110 ALA A C 1
ATOM 835 O O . ALA A 1 110 ? -8.643 10.627 3.203 1.00 97.69 110 ALA A O 1
ATOM 836 N N . GLU A 1 111 ? -7.202 11.184 4.828 1.00 98.50 111 GLU A N 1
ATOM 837 C CA . GLU A 1 111 ? -6.722 12.430 4.216 1.00 98.50 111 GLU A CA 1
ATOM 838 C C . GLU A 1 111 ? -5.981 12.171 2.897 1.00 98.50 111 GLU A C 1
ATOM 840 O O . GLU A 1 111 ? -6.279 12.833 1.900 1.00 98.50 111 GLU A O 1
ATOM 845 N N . VAL A 1 112 ? -5.108 11.156 2.839 1.00 98.00 112 VAL A N 1
ATOM 846 C CA . VAL A 1 112 ? -4.455 10.694 1.597 1.00 98.00 112 VAL A CA 1
ATOM 847 C C . VAL A 1 112 ? -5.495 10.298 0.553 1.00 98.00 112 VAL A C 1
ATOM 849 O O . VAL A 1 112 ? -5.414 10.737 -0.593 1.00 98.00 112 VAL A O 1
ATOM 852 N N . SER A 1 113 ? -6.509 9.525 0.951 1.00 96.31 113 SER A N 1
ATOM 853 C CA . SER A 1 113 ? -7.584 9.086 0.047 1.00 96.31 113 SER A CA 1
ATOM 854 C C . SER A 1 113 ? -8.411 10.256 -0.509 1.00 96.31 113 SER A C 1
ATOM 856 O O . SER A 1 113 ? -9.006 10.146 -1.579 1.00 96.31 113 SER A O 1
ATOM 858 N N . LEU A 1 114 ? -8.425 11.393 0.194 1.00 97.06 114 LEU A N 1
ATOM 859 C CA . LEU A 1 114 ? -9.066 12.643 -0.223 1.00 97.06 114 LEU A CA 1
ATOM 860 C C . LEU A 1 114 ? -8.105 13.614 -0.938 1.00 97.06 114 LEU A C 1
ATOM 862 O O . LEU A 1 114 ? -8.512 14.724 -1.280 1.00 97.06 114 LEU A O 1
ATOM 866 N N . GLY A 1 115 ? -6.840 13.236 -1.146 1.00 96.75 115 GLY A N 1
ATOM 867 C CA . GLY A 1 115 ? -5.808 14.084 -1.753 1.00 96.75 115 GLY A CA 1
ATOM 868 C C . GLY A 1 115 ? -5.289 15.209 -0.848 1.00 96.75 115 GLY A C 1
ATOM 869 O O . GLY A 1 115 ? -4.608 16.120 -1.320 1.00 96.75 115 GLY A O 1
ATOM 870 N N . LYS A 1 116 ? -5.590 15.172 0.455 1.00 98.38 116 LYS A N 1
ATOM 871 C CA . LYS A 1 116 ? -5.156 16.158 1.456 1.00 98.38 116 LYS A CA 1
ATOM 872 C C . LYS A 1 116 ? -3.782 15.796 2.025 1.00 98.38 116 LYS A C 1
ATOM 874 O O . LYS A 1 116 ? -3.628 15.535 3.212 1.00 98.38 116 LYS A O 1
ATOM 879 N N . TYR A 1 117 ? -2.768 15.757 1.165 1.00 98.25 117 TYR A N 1
ATOM 880 C CA . TYR A 1 117 ? -1.461 15.197 1.527 1.00 98.25 117 TYR A CA 1
ATOM 881 C C . TYR A 1 117 ? -0.746 15.934 2.670 1.00 98.25 117 TYR A C 1
ATOM 883 O O . TYR A 1 117 ? -0.097 15.291 3.485 1.00 98.25 117 TYR A O 1
ATOM 891 N N . LYS A 1 118 ? -0.873 17.264 2.773 1.00 98.19 118 LYS A N 1
ATOM 892 C CA . LYS A 1 118 ? -0.242 18.024 3.870 1.00 98.19 118 LYS A CA 1
ATOM 893 C C . LYS A 1 118 ? -0.872 17.705 5.225 1.00 98.19 118 LYS A C 1
ATOM 895 O O . LYS A 1 118 ? -0.144 17.415 6.167 1.00 98.19 118 LYS A O 1
ATOM 900 N N . ASP A 1 119 ? -2.201 17.683 5.284 1.00 98.38 119 ASP A N 1
ATOM 901 C CA . ASP A 1 119 ? -2.947 17.315 6.492 1.00 98.38 119 ASP A CA 1
ATOM 902 C C . ASP A 1 119 ? -2.601 15.872 6.906 1.00 98.38 119 ASP A C 1
ATOM 904 O O . ASP A 1 119 ? -2.312 15.608 8.073 1.00 98.38 119 ASP A O 1
ATOM 908 N N . ALA A 1 120 ? -2.493 14.966 5.923 1.00 98.69 120 ALA A N 1
ATOM 909 C CA . ALA A 1 120 ? -2.071 13.588 6.157 1.00 98.69 120 ALA A CA 1
ATOM 910 C C . ALA A 1 120 ? -0.683 13.486 6.804 1.00 98.69 120 ALA A C 1
ATOM 912 O O . ALA A 1 120 ? -0.493 12.681 7.715 1.00 98.69 120 ALA A O 1
ATOM 913 N N . LEU A 1 121 ? 0.288 14.303 6.375 1.00 98.81 121 LEU A N 1
ATOM 914 C CA . LEU A 1 121 ? 1.613 14.331 7.000 1.00 98.81 121 LEU A CA 1
ATOM 915 C C . LEU A 1 121 ? 1.546 14.783 8.461 1.00 98.81 121 LEU A C 1
ATOM 917 O O . LEU A 1 121 ? 2.218 14.184 9.298 1.00 98.81 121 LEU A O 1
ATOM 921 N N . GLU A 1 122 ? 0.728 15.786 8.790 1.00 98.56 122 GLU A N 1
ATOM 922 C CA . GLU A 1 122 ? 0.527 16.209 10.182 1.00 98.56 122 GLU A CA 1
ATOM 923 C C . GLU A 1 122 ? -0.078 15.077 11.022 1.00 98.56 122 GLU A C 1
ATOM 925 O O . GLU A 1 122 ? 0.415 14.776 12.114 1.00 98.56 122 GLU A O 1
ATOM 930 N N . SER A 1 123 ? -1.098 14.400 10.491 1.00 98.62 123 SER A N 1
ATOM 931 C CA . SER A 1 123 ? -1.741 13.256 11.139 1.00 98.62 123 SER A CA 1
ATOM 932 C C . SER A 1 123 ? -0.768 12.085 11.343 1.00 98.62 123 SER A C 1
ATOM 934 O O . SER A 1 123 ? -0.688 11.533 12.443 1.00 98.62 123 SER A O 1
ATOM 936 N N . TYR A 1 124 ? 0.045 11.734 10.342 1.00 98.75 124 TYR A N 1
ATOM 937 C CA . TYR A 1 124 ? 1.071 10.699 10.495 1.00 98.75 124 TYR A CA 1
ATOM 938 C C . TYR A 1 124 ? 2.153 11.094 11.501 1.00 98.75 124 TYR A C 1
ATOM 940 O O . TYR A 1 124 ? 2.533 10.258 12.321 1.00 98.75 124 TYR A O 1
ATOM 948 N N . CYS A 1 125 ? 2.602 12.353 11.510 1.00 98.56 125 CYS A N 1
ATOM 949 C CA . CYS A 1 125 ? 3.540 12.855 12.515 1.00 98.56 125 CYS A CA 1
ATOM 950 C C . CYS A 1 125 ? 2.990 12.672 13.936 1.00 98.56 125 CYS A C 1
ATOM 952 O O . CYS A 1 125 ? 3.708 12.170 14.798 1.00 98.56 125 CYS A O 1
ATOM 954 N N . ARG A 1 126 ? 1.707 12.981 14.179 1.00 98.44 126 ARG A N 1
ATOM 955 C CA . ARG A 1 126 ? 1.068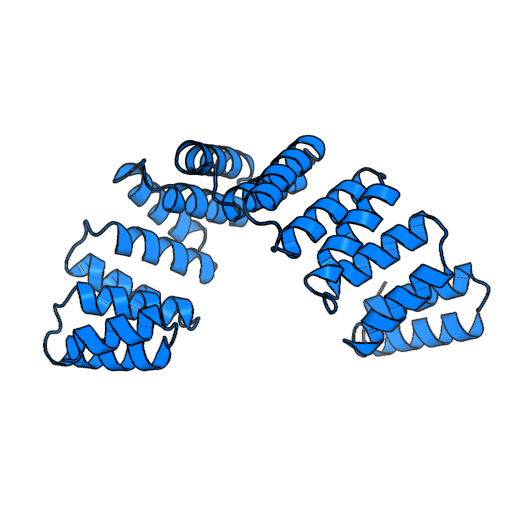 12.725 15.483 1.00 98.44 126 ARG A CA 1
ATOM 956 C C . ARG A 1 126 ? 1.016 11.241 15.835 1.00 98.44 126 ARG A C 1
ATOM 958 O O . ARG A 1 126 ? 1.333 10.880 16.965 1.00 98.44 126 ARG A O 1
ATOM 965 N N . SER A 1 127 ? 0.676 10.375 14.880 1.00 98.50 127 SER A N 1
ATOM 966 C CA . SER A 1 127 ? 0.716 8.920 15.091 1.00 98.50 127 SER A CA 1
ATOM 967 C C . SER A 1 127 ? 2.120 8.440 15.486 1.00 98.50 127 SER A C 1
ATOM 969 O O . SER A 1 127 ? 2.270 7.699 16.456 1.00 98.50 127 SER A O 1
ATOM 971 N N . ILE A 1 128 ? 3.155 8.922 14.792 1.00 98.44 128 ILE A N 1
ATOM 972 C CA . ILE A 1 128 ? 4.568 8.598 15.042 1.00 98.44 128 ILE A CA 1
ATOM 973 C C . ILE A 1 128 ? 5.046 9.103 16.407 1.00 98.44 128 ILE A C 1
ATOM 975 O O . ILE A 1 128 ? 5.772 8.387 17.095 1.00 98.44 128 ILE A O 1
ATOM 979 N N . GLU A 1 129 ? 4.659 10.316 16.811 1.00 98.31 129 GLU A N 1
ATOM 980 C CA . GLU A 1 129 ? 4.987 10.867 18.134 1.00 98.31 129 GLU A CA 1
ATOM 981 C C . GLU A 1 129 ? 4.457 9.974 19.266 1.00 98.31 129 GLU A C 1
ATOM 983 O O . GLU A 1 129 ? 5.121 9.809 20.289 1.00 98.31 129 GLU A O 1
ATOM 988 N N . ILE A 1 130 ? 3.278 9.375 19.070 1.00 98.19 130 ILE A N 1
ATOM 989 C CA . ILE A 1 130 ? 2.641 8.474 20.036 1.00 98.19 130 ILE A CA 1
ATOM 990 C C . ILE A 1 130 ? 3.249 7.065 19.965 1.00 98.19 130 ILE A C 1
ATOM 992 O O . ILE A 1 130 ? 3.538 6.461 20.999 1.00 98.19 130 ILE A O 1
ATOM 996 N N . ASN A 1 131 ? 3.432 6.522 18.758 1.00 97.38 131 ASN A N 1
ATOM 997 C CA . ASN A 1 131 ? 4.011 5.202 18.529 1.00 97.38 131 ASN A CA 1
ATOM 998 C C . ASN A 1 131 ? 5.064 5.235 17.404 1.00 97.38 131 ASN A C 1
ATOM 1000 O O . ASN A 1 131 ? 4.741 4.978 16.239 1.00 97.38 131 ASN A O 1
ATOM 1004 N N . PRO A 1 132 ? 6.347 5.449 17.739 1.00 97.00 132 PRO A N 1
ATOM 1005 C CA . PRO A 1 132 ? 7.410 5.562 16.743 1.00 97.00 132 PRO A CA 1
ATOM 1006 C C . PRO A 1 132 ? 7.797 4.225 16.095 1.00 97.00 132 PRO A C 1
ATOM 1008 O O . PRO A 1 132 ? 8.606 4.217 15.168 1.00 97.00 132 PRO A O 1
ATOM 1011 N N . TYR A 1 133 ? 7.247 3.098 16.561 1.00 96.25 133 TYR A N 1
ATOM 1012 C CA . TYR A 1 133 ? 7.574 1.756 16.071 1.00 96.25 133 TYR A CA 1
ATOM 1013 C C . TYR A 1 133 ? 6.522 1.182 15.109 1.00 96.25 133 TYR A C 1
ATOM 1015 O O . TYR A 1 133 ? 6.676 0.047 14.660 1.00 96.25 133 TYR A O 1
ATOM 1023 N N . ASP A 1 134 ? 5.458 1.922 14.768 1.00 97.50 134 ASP A N 1
ATOM 1024 C CA . ASP A 1 134 ? 4.500 1.455 13.759 1.00 97.50 134 ASP A CA 1
ATOM 1025 C C . ASP A 1 134 ? 5.075 1.597 12.343 1.00 97.50 134 ASP A C 1
ATOM 1027 O O . ASP A 1 134 ? 5.012 2.661 11.719 1.00 97.50 134 ASP A O 1
ATOM 1031 N N . ALA A 1 135 ? 5.603 0.493 11.811 1.00 97.88 135 ALA A N 1
ATOM 1032 C CA . ALA A 1 135 ? 6.159 0.425 10.462 1.00 97.88 135 ALA A CA 1
ATOM 1033 C C . ALA A 1 135 ? 5.175 0.922 9.391 1.00 97.88 135 ALA A C 1
ATOM 1035 O O . ALA A 1 135 ? 5.578 1.573 8.424 1.00 97.88 135 ALA A O 1
ATOM 1036 N N . ALA A 1 136 ? 3.881 0.645 9.561 1.00 97.69 136 ALA A N 1
ATOM 1037 C CA . ALA A 1 136 ? 2.864 1.015 8.588 1.00 97.69 136 ALA A CA 1
ATOM 1038 C C . ALA A 1 136 ? 2.595 2.530 8.559 1.00 97.69 136 ALA A C 1
ATOM 1040 O O . ALA A 1 136 ? 2.393 3.068 7.474 1.00 97.69 136 ALA A O 1
ATOM 1041 N N . THR A 1 137 ? 2.657 3.228 9.701 1.00 98.56 137 THR A N 1
ATOM 1042 C CA . THR A 1 137 ? 2.566 4.700 9.730 1.00 98.56 137 THR A CA 1
ATOM 1043 C C . THR A 1 137 ? 3.753 5.336 8.999 1.00 98.56 137 THR A C 1
ATOM 1045 O O . THR A 1 137 ? 3.552 6.201 8.148 1.00 98.56 137 THR A O 1
ATOM 1048 N N . TRP A 1 138 ? 4.982 4.867 9.247 1.00 98.75 138 TRP A N 1
ATOM 1049 C CA . TRP A 1 138 ? 6.166 5.343 8.517 1.00 98.75 138 TRP A CA 1
ATOM 1050 C C . TRP A 1 138 ? 6.076 5.089 7.006 1.00 98.75 138 TRP A C 1
ATOM 1052 O O . TRP A 1 138 ? 6.474 5.938 6.210 1.00 98.75 138 TRP A O 1
ATOM 1062 N N . ASN A 1 139 ? 5.524 3.943 6.593 1.00 98.69 139 ASN A N 1
ATOM 1063 C CA . ASN A 1 139 ? 5.288 3.666 5.176 1.00 98.69 139 ASN A CA 1
ATOM 1064 C C . ASN A 1 139 ? 4.232 4.610 4.574 1.00 98.69 139 ASN A C 1
ATOM 1066 O O . ASN A 1 139 ? 4.457 5.137 3.489 1.00 98.69 139 ASN A O 1
ATOM 1070 N N . GLY A 1 140 ? 3.119 4.863 5.274 1.00 98.50 140 GLY A N 1
ATOM 1071 C CA . GLY A 1 140 ? 2.090 5.816 4.836 1.00 98.50 140 GLY A CA 1
ATOM 1072 C C . GLY A 1 140 ? 2.638 7.237 4.673 1.00 98.50 140 GLY A C 1
ATOM 1073 O O . GLY A 1 140 ? 2.403 7.882 3.647 1.00 98.50 140 GLY A O 1
ATOM 1074 N N . GLN A 1 141 ? 3.466 7.687 5.621 1.00 98.81 141 GLN A N 1
ATOM 1075 C CA . GLN A 1 141 ? 4.178 8.962 5.518 1.00 98.81 141 GLN A CA 1
ATOM 1076 C C . GLN A 1 141 ? 5.112 8.988 4.300 1.00 98.81 141 GLN A C 1
ATOM 1078 O O . GLN A 1 141 ? 5.039 9.920 3.502 1.00 98.81 141 GLN A O 1
ATOM 1083 N N . GLY A 1 142 ? 5.932 7.949 4.101 1.00 98.75 142 GLY A N 1
ATOM 1084 C CA . GLY A 1 142 ? 6.837 7.860 2.951 1.00 98.75 142 GLY A CA 1
ATOM 1085 C C . GLY A 1 142 ? 6.109 7.875 1.603 1.00 98.75 142 GLY A C 1
ATOM 1086 O O . GLY A 1 142 ? 6.531 8.568 0.679 1.00 98.75 142 GLY A O 1
ATOM 1087 N N . MET A 1 143 ? 4.973 7.179 1.496 1.00 98.75 143 MET A N 1
ATOM 1088 C CA . MET A 1 143 ? 4.132 7.197 0.292 1.00 98.75 143 MET A CA 1
ATOM 1089 C C . MET A 1 143 ? 3.542 8.584 0.025 1.00 98.75 143 MET A C 1
ATOM 1091 O O . MET A 1 143 ? 3.463 9.014 -1.125 1.00 98.75 143 MET A O 1
ATOM 1095 N N . THR A 1 144 ? 3.167 9.298 1.085 1.00 98.75 144 THR A N 1
ATOM 1096 C CA . THR A 1 144 ? 2.619 10.658 0.998 1.00 98.75 144 THR A CA 1
ATOM 1097 C C . THR A 1 144 ? 3.682 11.668 0.568 1.00 98.75 144 THR A C 1
ATOM 1099 O O . THR A 1 144 ? 3.432 12.475 -0.324 1.00 98.75 144 THR A O 1
ATOM 1102 N N . LEU A 1 145 ? 4.890 11.578 1.131 1.00 98.88 145 LEU A N 1
ATOM 1103 C CA . LEU A 1 145 ? 6.044 12.395 0.738 1.00 98.88 145 LEU A CA 1
ATOM 1104 C C . LEU A 1 145 ? 6.442 12.134 -0.719 1.00 98.88 145 LEU A C 1
ATOM 1106 O O . LEU A 1 145 ? 6.643 13.073 -1.487 1.00 98.88 145 LEU A O 1
ATOM 1110 N N . TYR A 1 146 ? 6.444 10.866 -1.144 1.00 98.69 146 TYR A N 1
ATOM 1111 C CA . TYR A 1 146 ? 6.661 10.507 -2.545 1.00 98.69 146 TYR A CA 1
ATOM 1112 C C . TYR A 1 146 ? 5.627 11.163 -3.472 1.00 98.69 146 TYR A C 1
ATOM 1114 O O . TYR A 1 146 ? 5.997 11.718 -4.504 1.00 98.69 146 TYR A O 1
ATOM 1122 N N . ALA A 1 147 ? 4.340 11.147 -3.101 1.00 98.19 147 ALA A N 1
ATOM 1123 C CA . ALA A 1 147 ? 3.278 11.786 -3.882 1.00 98.19 147 ALA A CA 1
ATOM 1124 C C . ALA A 1 147 ? 3.431 13.318 -3.974 1.00 98.19 147 ALA A C 1
ATOM 1126 O O . ALA A 1 147 ? 2.981 13.922 -4.947 1.00 98.19 147 ALA A O 1
ATOM 1127 N N . LEU A 1 148 ? 4.083 13.939 -2.988 1.00 98.31 148 LEU A N 1
ATOM 1128 C CA . LEU A 1 148 ? 4.430 15.362 -2.980 1.00 98.31 148 LEU A CA 1
ATOM 1129 C C . LEU A 1 148 ? 5.747 15.681 -3.711 1.00 98.31 148 LEU A C 1
ATOM 1131 O O . LEU A 1 148 ? 6.049 16.854 -3.921 1.00 98.31 148 LEU A O 1
ATOM 1135 N N . GLY A 1 149 ? 6.506 14.665 -4.133 1.00 98.12 149 GLY A N 1
ATOM 1136 C CA . GLY A 1 149 ? 7.820 14.826 -4.762 1.00 98.12 149 GLY A CA 1
ATOM 1137 C C . GLY A 1 149 ? 8.974 15.040 -3.776 1.00 98.12 149 GLY A C 1
ATOM 1138 O O . GLY A 1 149 ? 10.081 15.356 -4.203 1.00 98.12 149 GLY A O 1
ATOM 1139 N N . GLU A 1 150 ? 8.737 14.859 -2.476 1.00 98.62 150 GLU A N 1
ATOM 1140 C CA . GLU A 1 150 ? 9.737 14.965 -1.406 1.00 98.62 150 GLU A CA 1
ATOM 1141 C C . GLU A 1 150 ? 10.450 13.611 -1.243 1.00 98.62 150 GLU A C 1
ATOM 1143 O O . GLU A 1 150 ? 10.202 12.837 -0.316 1.00 98.62 150 GLU A O 1
ATOM 1148 N N . TYR A 1 151 ? 11.279 13.260 -2.229 1.00 98.62 151 TYR A N 1
ATOM 1149 C CA . TYR A 1 151 ? 11.819 11.906 -2.371 1.00 98.62 151 TYR A CA 1
ATOM 1150 C C . TYR A 1 151 ? 12.842 11.527 -1.294 1.00 98.62 151 TYR A C 1
ATOM 1152 O O . TYR A 1 151 ? 12.837 10.386 -0.830 1.00 98.62 151 TYR A O 1
ATOM 1160 N N . GLU A 1 152 ? 13.698 12.457 -0.873 1.00 98.69 152 GLU A N 1
ATOM 1161 C CA . GLU A 1 152 ? 14.667 12.240 0.202 1.00 98.69 152 GLU A CA 1
ATOM 1162 C C . GLU A 1 152 ? 13.962 11.939 1.534 1.00 98.69 152 GLU A C 1
ATOM 1164 O O . GLU A 1 152 ? 14.239 10.915 2.164 1.00 98.69 152 GLU A O 1
ATOM 1169 N N . ASP A 1 153 ? 12.978 12.758 1.911 1.00 98.62 153 ASP A N 1
ATOM 1170 C CA . ASP A 1 153 ? 12.197 12.566 3.138 1.00 98.62 153 ASP A CA 1
ATOM 1171 C C . ASP A 1 153 ? 11.348 11.281 3.073 1.00 98.62 153 ASP A C 1
ATOM 1173 O O . ASP A 1 153 ? 11.154 10.580 4.079 1.00 98.62 153 ASP A O 1
ATOM 1177 N N . ALA A 1 154 ? 10.871 10.915 1.875 1.00 98.81 154 ALA A N 1
ATOM 1178 C CA . ALA A 1 154 ? 10.203 9.638 1.652 1.00 98.81 154 ALA A CA 1
ATOM 1179 C C . ALA A 1 154 ? 11.137 8.454 1.950 1.00 98.81 154 ALA A C 1
ATOM 1181 O O . ALA A 1 154 ? 10.735 7.514 2.640 1.00 98.81 154 ALA A O 1
ATOM 1182 N N . LEU A 1 155 ? 12.390 8.494 1.476 1.00 98.88 155 LEU A N 1
ATOM 1183 C CA . LEU A 1 155 ? 13.384 7.452 1.754 1.00 98.88 155 LEU A CA 1
ATOM 1184 C C . LEU A 1 155 ? 13.705 7.343 3.245 1.00 98.88 155 LEU A C 1
ATOM 1186 O O . LEU A 1 155 ? 13.803 6.222 3.751 1.00 98.88 155 LEU A O 1
ATOM 1190 N N . ASP A 1 156 ? 13.806 8.462 3.958 1.00 98.69 156 ASP A N 1
ATOM 1191 C CA . ASP A 1 156 ? 14.007 8.470 5.409 1.00 98.69 156 ASP A CA 1
ATOM 1192 C C . ASP A 1 156 ? 12.837 7.825 6.157 1.00 98.69 156 ASP A C 1
ATOM 1194 O O . ASP A 1 156 ? 13.041 6.999 7.055 1.00 98.69 156 ASP A O 1
ATOM 1198 N N . SER A 1 157 ? 11.607 8.127 5.743 1.00 98.75 157 SER A N 1
ATOM 1199 C CA . SER A 1 157 ? 10.401 7.507 6.299 1.00 98.75 157 SER A CA 1
ATOM 1200 C C . SER A 1 157 ? 10.379 6.000 6.031 1.00 98.75 157 SER A C 1
ATOM 1202 O O . SER A 1 157 ? 10.181 5.196 6.945 1.00 98.75 157 SER A O 1
ATOM 1204 N N . TYR A 1 158 ? 10.689 5.573 4.807 1.00 98.81 158 TYR A N 1
ATOM 1205 C CA . TYR A 1 158 ? 10.769 4.151 4.487 1.00 98.81 158 TYR A CA 1
ATOM 1206 C C . TYR A 1 158 ? 11.920 3.430 5.202 1.00 98.81 158 TYR A C 1
ATOM 1208 O O . TYR A 1 158 ? 11.769 2.267 5.568 1.00 98.81 158 TYR A O 1
ATOM 1216 N N . ASN A 1 159 ? 13.062 4.084 5.433 1.00 98.69 159 ASN A N 1
ATOM 1217 C CA . ASN A 1 159 ? 14.158 3.521 6.225 1.00 98.69 159 ASN A CA 1
ATOM 1218 C C . ASN A 1 159 ? 13.697 3.204 7.653 1.00 98.69 159 ASN A C 1
ATOM 1220 O O . ASN A 1 159 ? 13.986 2.120 8.160 1.00 98.69 159 ASN A O 1
ATOM 1224 N N . LYS A 1 160 ? 12.930 4.107 8.275 1.00 98.69 160 LYS A N 1
ATOM 1225 C CA . LYS A 1 160 ? 12.337 3.878 9.602 1.00 98.69 160 LYS A CA 1
ATOM 1226 C C . LYS A 1 160 ? 11.277 2.777 9.578 1.00 98.69 160 LYS A C 1
ATOM 1228 O O . LYS A 1 160 ? 11.250 1.947 10.482 1.00 98.69 160 LYS A O 1
ATOM 1233 N N . SER A 1 161 ? 10.467 2.713 8.520 1.00 98.56 161 SER A N 1
ATOM 1234 C CA . SER A 1 161 ? 9.498 1.630 8.316 1.00 98.56 161 SER A CA 1
ATOM 1235 C C . SER A 1 161 ? 10.177 0.255 8.232 1.00 98.56 161 SER A C 1
ATOM 1237 O O . SER A 1 161 ? 9.823 -0.645 8.988 1.00 98.56 161 SER A O 1
ATOM 1239 N N . VAL A 1 162 ? 11.220 0.115 7.404 1.00 98.19 162 VAL A N 1
ATOM 1240 C CA . VAL A 1 162 ? 12.014 -1.124 7.277 1.00 98.19 162 VAL A CA 1
ATOM 1241 C C . VAL A 1 162 ? 12.734 -1.483 8.577 1.00 98.19 162 VAL A C 1
ATOM 1243 O O . VAL A 1 162 ? 12.860 -2.659 8.904 1.00 98.19 162 VAL A O 1
ATOM 1246 N N . ALA A 1 163 ? 13.224 -0.494 9.329 1.00 98.06 163 ALA A N 1
ATOM 1247 C CA . ALA A 1 163 ? 13.857 -0.750 10.620 1.00 98.06 163 ALA A CA 1
ATOM 1248 C C . ALA A 1 163 ? 12.865 -1.324 11.650 1.00 98.06 163 ALA A C 1
ATOM 1250 O O . ALA A 1 163 ? 13.259 -2.141 12.481 1.00 98.06 163 ALA A O 1
ATOM 1251 N N . ALA A 1 164 ? 11.595 -0.912 11.587 1.00 97.25 164 ALA A N 1
ATOM 1252 C CA . ALA A 1 164 ? 10.528 -1.420 12.445 1.00 97.25 164 ALA A CA 1
ATOM 1253 C C . ALA A 1 164 ? 9.982 -2.783 11.975 1.00 97.25 164 ALA A C 1
ATOM 1255 O O . ALA A 1 164 ? 9.726 -3.653 12.806 1.00 97.25 164 ALA A O 1
ATOM 1256 N N . ASP A 1 165 ? 9.839 -2.989 10.663 1.00 97.50 165 ASP A N 1
ATOM 1257 C CA . ASP A 1 165 ? 9.465 -4.273 10.061 1.00 97.50 165 ASP A CA 1
ATOM 1258 C C . ASP A 1 165 ? 10.265 -4.541 8.770 1.00 97.50 165 ASP A C 1
ATOM 1260 O O . ASP A 1 165 ? 9.875 -4.106 7.680 1.00 97.50 165 ASP A O 1
ATOM 1264 N N . PRO A 1 166 ? 11.370 -5.302 8.852 1.00 97.31 166 PRO A N 1
ATOM 1265 C CA . PRO A 1 166 ? 12.195 -5.603 7.686 1.00 97.31 166 PRO A CA 1
ATOM 1266 C C . PRO A 1 166 ? 11.555 -6.630 6.743 1.00 97.31 166 PRO A C 1
ATOM 1268 O O . PRO A 1 166 ? 12.051 -6.813 5.630 1.00 97.31 166 PRO A O 1
ATOM 1271 N N . SER A 1 167 ? 10.479 -7.303 7.169 1.00 97.44 167 SER A N 1
ATOM 1272 C CA . SER A 1 167 ? 9.800 -8.358 6.410 1.00 97.44 167 SER A CA 1
ATOM 1273 C C . SER A 1 167 ? 8.698 -7.835 5.486 1.00 97.44 167 SER A C 1
ATOM 1275 O O . SER A 1 167 ? 8.076 -8.611 4.763 1.00 97.44 167 SER A O 1
ATOM 1277 N N . ASN A 1 168 ? 8.469 -6.521 5.460 1.00 96.75 168 ASN A N 1
ATOM 1278 C CA . ASN A 1 168 ? 7.473 -5.921 4.589 1.00 96.75 168 ASN A CA 1
ATOM 1279 C C . ASN A 1 168 ? 8.036 -5.663 3.179 1.00 96.75 168 ASN A C 1
ATOM 1281 O O . ASN A 1 168 ? 8.708 -4.660 2.922 1.00 96.75 168 ASN A O 1
ATOM 1285 N N . ALA A 1 169 ? 7.735 -6.569 2.244 1.00 97.81 169 ALA A N 1
ATOM 1286 C CA . ALA A 1 169 ? 8.181 -6.483 0.851 1.00 97.81 169 ALA A CA 1
ATOM 1287 C C . ALA A 1 169 ? 7.728 -5.198 0.133 1.00 97.81 169 ALA A C 1
ATOM 1289 O O . ALA A 1 169 ? 8.450 -4.711 -0.744 1.00 97.81 169 ALA A O 1
ATOM 1290 N N . ASP A 1 170 ? 6.564 -4.646 0.492 1.00 97.56 170 ASP A N 1
ATOM 1291 C CA . ASP A 1 170 ? 6.002 -3.466 -0.170 1.00 97.56 170 ASP A CA 1
ATOM 1292 C C . ASP A 1 170 ? 6.820 -2.209 0.139 1.00 97.56 170 ASP A C 1
ATOM 1294 O O . ASP A 1 170 ? 7.039 -1.384 -0.745 1.00 97.56 170 ASP A O 1
ATOM 1298 N N . VAL A 1 171 ? 7.361 -2.091 1.355 1.00 98.38 171 VAL A N 1
ATOM 1299 C CA . VAL A 1 171 ? 8.207 -0.948 1.737 1.00 98.38 171 VAL A CA 1
ATOM 1300 C C . VAL A 1 171 ? 9.516 -0.963 0.948 1.00 98.38 171 VAL A C 1
ATOM 1302 O O . VAL A 1 171 ? 9.937 0.066 0.422 1.00 98.38 171 VAL A O 1
ATOM 1305 N N . TRP A 1 172 ? 10.143 -2.134 0.790 1.00 98.75 172 TRP A N 1
ATOM 1306 C CA . TRP A 1 172 ? 11.331 -2.291 -0.057 1.00 98.75 172 TRP A CA 1
ATOM 1307 C C . TRP A 1 172 ? 11.050 -1.931 -1.519 1.00 98.75 172 TRP A C 1
ATOM 1309 O O . TRP A 1 172 ? 11.852 -1.242 -2.149 1.00 98.75 172 TRP A O 1
ATOM 1319 N N . ASN A 1 173 ? 9.890 -2.341 -2.043 1.00 98.38 173 ASN A N 1
ATOM 1320 C CA . ASN A 1 173 ? 9.444 -1.958 -3.380 1.00 98.38 173 ASN A CA 1
ATOM 1321 C C . ASN A 1 173 ? 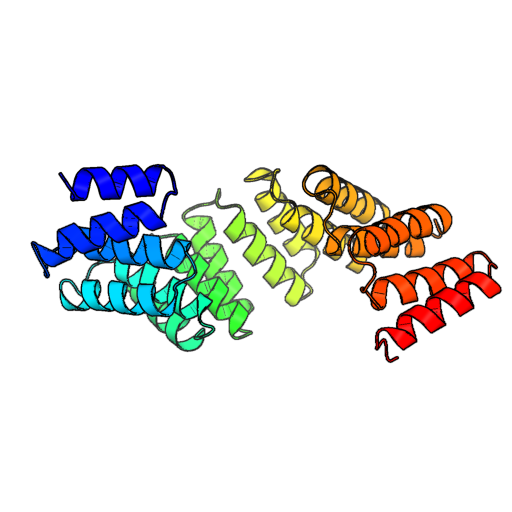9.252 -0.435 -3.498 1.00 98.38 173 ASN A C 1
ATOM 1323 O O . ASN A 1 173 ? 9.716 0.164 -4.466 1.00 98.38 173 ASN A O 1
ATOM 1327 N N . ASN A 1 174 ? 8.623 0.204 -2.508 1.00 98.50 174 ASN A N 1
ATOM 1328 C CA . ASN A 1 174 ? 8.413 1.652 -2.490 1.00 98.50 174 ASN A CA 1
ATOM 1329 C C . ASN A 1 174 ? 9.742 2.422 -2.450 1.00 98.50 174 ASN A C 1
ATOM 1331 O O . ASN A 1 174 ? 9.928 3.350 -3.233 1.00 98.50 174 ASN A O 1
ATOM 1335 N N . LYS A 1 175 ? 10.708 1.987 -1.627 1.00 98.56 175 LYS A N 1
ATOM 1336 C CA . LYS A 1 175 ? 12.075 2.545 -1.625 1.00 98.56 175 LYS A CA 1
ATOM 1337 C C . LYS A 1 175 ? 12.740 2.425 -2.986 1.00 98.56 175 LYS A C 1
ATOM 1339 O O . LYS A 1 175 ? 13.326 3.390 -3.470 1.00 98.56 175 LYS A O 1
ATOM 1344 N N . ALA A 1 176 ? 12.659 1.245 -3.597 1.00 98.69 176 ALA A N 1
ATOM 1345 C CA . ALA A 1 176 ? 13.248 0.989 -4.902 1.00 98.69 176 ALA A CA 1
ATOM 1346 C C . ALA A 1 176 ? 12.637 1.882 -5.990 1.00 98.69 176 ALA A C 1
ATOM 1348 O O . ALA A 1 176 ? 13.365 2.433 -6.814 1.00 98.69 176 ALA A O 1
ATOM 1349 N N . MET A 1 177 ? 11.316 2.074 -5.958 1.00 98.56 177 MET A N 1
ATOM 1350 C CA . MET A 1 177 ? 10.607 2.987 -6.852 1.00 98.56 177 MET A CA 1
ATOM 1351 C C . MET A 1 177 ? 11.061 4.437 -6.653 1.00 98.56 177 MET A C 1
ATOM 1353 O O . MET A 1 177 ? 11.386 5.098 -7.635 1.00 98.56 177 MET A O 1
ATOM 1357 N N . THR A 1 178 ? 11.167 4.915 -5.410 1.00 98.62 178 THR A N 1
ATOM 1358 C CA . THR A 1 178 ? 11.677 6.265 -5.125 1.00 98.62 178 THR A CA 1
ATOM 1359 C C . THR A 1 178 ? 13.105 6.455 -5.632 1.00 98.62 178 THR A C 1
ATOM 1361 O O . THR A 1 178 ? 13.389 7.433 -6.317 1.00 98.62 178 THR A O 1
ATOM 1364 N N . LEU A 1 179 ? 13.994 5.491 -5.376 1.00 98.75 179 LEU A N 1
ATOM 1365 C CA . LEU A 1 179 ? 15.377 5.524 -5.861 1.00 98.75 179 LEU A CA 1
ATOM 1366 C C . LEU A 1 179 ? 15.451 5.522 -7.391 1.00 98.75 179 LEU A C 1
ATOM 1368 O O . LEU A 1 179 ? 16.257 6.256 -7.957 1.00 98.75 179 LEU A O 1
ATOM 1372 N N . LEU A 1 180 ? 14.598 4.741 -8.062 1.00 98.06 180 LEU A N 1
ATOM 1373 C CA . LEU A 1 180 ? 14.481 4.745 -9.520 1.00 98.06 180 LEU A CA 1
ATOM 1374 C C . LEU A 1 180 ? 14.058 6.128 -10.035 1.00 98.06 180 LEU A C 1
ATOM 1376 O O . LEU A 1 180 ? 14.692 6.638 -10.955 1.00 98.06 180 LEU A O 1
ATOM 1380 N N . THR A 1 181 ? 13.043 6.751 -9.428 1.00 98.00 181 THR A N 1
ATOM 1381 C CA . THR A 1 181 ? 12.576 8.101 -9.792 1.00 98.00 181 THR A CA 1
ATOM 1382 C C . THR A 1 181 ? 13.672 9.156 -9.619 1.00 98.00 181 THR A C 1
ATOM 1384 O O . THR A 1 181 ? 13.783 10.068 -10.434 1.00 98.00 181 THR A O 1
ATOM 1387 N N . MET A 1 182 ? 14.535 9.001 -8.613 1.00 98.06 182 MET A N 1
ATOM 1388 C CA . MET A 1 182 ? 15.704 9.863 -8.392 1.00 98.06 182 MET A CA 1
ATOM 1389 C C . MET A 1 182 ? 16.905 9.539 -9.305 1.00 98.06 182 MET A C 1
ATOM 1391 O O . MET A 1 182 ? 17.924 10.219 -9.230 1.00 98.06 182 MET A O 1
ATOM 1395 N N . GLY A 1 183 ? 16.831 8.497 -10.142 1.00 97.75 183 GLY A N 1
ATOM 1396 C CA . GLY A 1 183 ? 17.935 8.055 -11.006 1.00 97.75 183 GLY A CA 1
ATOM 1397 C C . GLY A 1 183 ? 19.017 7.220 -10.304 1.00 97.75 183 GLY A C 1
ATOM 1398 O O . GLY A 1 183 ? 20.039 6.894 -10.905 1.00 97.75 183 GLY A O 1
ATOM 1399 N N . ASN A 1 184 ? 18.800 6.820 -9.048 1.00 98.44 184 ASN A N 1
ATOM 1400 C CA . ASN A 1 184 ? 19.723 6.004 -8.254 1.00 98.44 184 ASN A CA 1
ATOM 1401 C C . ASN A 1 184 ? 19.559 4.509 -8.576 1.00 98.44 184 ASN A C 1
ATOM 1403 O O . ASN A 1 184 ? 19.156 3.704 -7.732 1.00 98.44 184 ASN A O 1
ATOM 1407 N N . TYR A 1 185 ? 19.856 4.131 -9.821 1.00 98.25 185 TYR A N 1
ATOM 1408 C CA . TYR A 1 185 ? 19.500 2.825 -10.383 1.00 98.25 185 TYR A CA 1
ATOM 1409 C C . TYR A 1 185 ? 20.101 1.620 -9.641 1.00 98.25 185 TYR A C 1
ATOM 1411 O O . TYR A 1 185 ? 19.393 0.648 -9.400 1.00 98.25 185 TYR A O 1
ATOM 1419 N N . GLU A 1 186 ? 21.370 1.658 -9.225 1.00 98.44 186 GLU A N 1
ATOM 1420 C CA . GLU A 1 186 ? 21.979 0.513 -8.518 1.00 98.44 186 GLU A CA 1
ATOM 1421 C C . GLU A 1 186 ? 21.353 0.285 -7.137 1.00 98.44 186 GLU A C 1
ATOM 1423 O O . GLU A 1 186 ? 21.037 -0.846 -6.769 1.00 98.44 186 GLU A O 1
ATOM 1428 N N . MET A 1 187 ? 21.086 1.364 -6.396 1.00 98.38 187 MET A N 1
ATOM 1429 C CA . MET A 1 187 ? 20.395 1.266 -5.108 1.00 98.38 187 MET A CA 1
ATOM 1430 C C . MET A 1 187 ? 18.944 0.809 -5.296 1.00 98.38 187 MET A C 1
ATOM 1432 O O . MET A 1 187 ? 18.431 0.026 -4.494 1.00 98.38 187 MET A O 1
ATOM 1436 N N . ALA A 1 188 ? 18.272 1.255 -6.363 1.00 98.75 188 ALA A N 1
ATOM 1437 C CA . ALA A 1 188 ? 16.941 0.768 -6.709 1.00 98.75 188 ALA A CA 1
ATOM 1438 C C . ALA A 1 188 ? 16.956 -0.746 -6.981 1.00 98.75 188 ALA A C 1
ATOM 1440 O O . ALA A 1 188 ? 16.112 -1.473 -6.457 1.00 98.75 188 ALA A O 1
ATOM 1441 N N . LEU A 1 189 ? 17.945 -1.239 -7.735 1.00 98.75 189 LEU A N 1
ATOM 1442 C CA . LEU A 1 189 ? 18.109 -2.664 -8.029 1.00 98.75 189 LEU A CA 1
ATOM 1443 C C . LEU A 1 189 ? 18.289 -3.495 -6.752 1.00 98.75 189 LEU A C 1
ATOM 1445 O O . LEU A 1 189 ? 17.657 -4.543 -6.611 1.00 98.75 189 LEU A O 1
ATOM 1449 N N . GLU A 1 190 ? 19.110 -3.025 -5.809 1.00 98.62 190 GLU A N 1
ATOM 1450 C CA . GLU A 1 190 ? 19.295 -3.672 -4.506 1.00 98.62 190 GLU A CA 1
ATOM 1451 C C . GLU A 1 190 ? 17.974 -3.771 -3.726 1.00 98.62 190 GLU A C 1
ATOM 1453 O O . GLU A 1 190 ? 17.614 -4.848 -3.247 1.00 98.62 190 GLU A O 1
ATOM 1458 N N . ASN A 1 191 ? 17.209 -2.678 -3.649 1.00 98.69 191 ASN A N 1
ATOM 1459 C CA . ASN A 1 191 ? 15.948 -2.651 -2.903 1.00 98.69 191 ASN A CA 1
ATOM 1460 C C . ASN A 1 191 ? 14.855 -3.505 -3.581 1.00 98.69 191 ASN A C 1
ATOM 1462 O O . ASN A 1 191 ? 14.107 -4.195 -2.886 1.00 98.69 191 ASN A O 1
ATOM 1466 N N . TYR A 1 192 ? 14.795 -3.558 -4.918 1.00 98.69 192 TYR A N 1
ATOM 1467 C CA . TYR A 1 192 ? 13.913 -4.506 -5.611 1.00 98.69 192 TYR A CA 1
ATOM 1468 C C . TYR A 1 192 ? 14.313 -5.960 -5.341 1.00 98.69 192 TYR A C 1
ATOM 1470 O O . TYR A 1 192 ? 13.440 -6.798 -5.121 1.00 98.69 192 TYR A O 1
ATOM 1478 N N . ASN A 1 193 ? 15.613 -6.276 -5.310 1.00 98.62 193 ASN A N 1
ATOM 1479 C CA . ASN A 1 193 ? 16.071 -7.617 -4.941 1.00 98.62 193 ASN A CA 1
ATOM 1480 C C . ASN A 1 193 ? 15.653 -7.974 -3.508 1.00 98.62 193 ASN A C 1
ATOM 1482 O O . ASN A 1 193 ? 15.143 -9.070 -3.304 1.00 98.62 193 ASN A O 1
ATOM 1486 N N . LYS A 1 194 ? 15.765 -7.047 -2.547 1.00 98.56 194 LYS A N 1
ATOM 1487 C CA . LYS A 1 194 ? 15.280 -7.253 -1.169 1.00 98.56 194 LYS A CA 1
ATOM 1488 C C . LYS A 1 194 ? 13.775 -7.513 -1.104 1.00 98.56 194 LYS A C 1
ATOM 1490 O O . LYS A 1 194 ? 13.347 -8.449 -0.437 1.00 98.56 194 LYS A O 1
ATOM 1495 N N . SER A 1 195 ? 12.975 -6.748 -1.847 1.00 98.50 195 SER A N 1
ATOM 1496 C CA . SER A 1 195 ? 11.532 -7.001 -1.966 1.00 98.50 195 SER A CA 1
ATOM 1497 C C . SER A 1 195 ? 11.245 -8.410 -2.511 1.00 98.50 195 SER A C 1
ATOM 1499 O O . SER A 1 195 ? 10.401 -9.125 -1.973 1.00 98.50 195 SER A O 1
ATOM 1501 N N . LEU A 1 196 ? 11.999 -8.851 -3.526 1.00 98.31 196 LEU A N 1
ATOM 1502 C CA . LEU A 1 196 ? 11.847 -10.163 -4.168 1.00 98.31 196 LEU A CA 1
ATOM 1503 C C . LEU A 1 196 ? 12.426 -11.337 -3.358 1.00 98.31 196 LEU A C 1
ATOM 1505 O O . LEU A 1 196 ? 11.995 -12.470 -3.559 1.00 98.31 196 LEU A O 1
ATOM 1509 N N . GLU A 1 197 ? 13.375 -11.099 -2.451 1.00 98.38 197 GLU A N 1
ATOM 1510 C CA . GLU A 1 197 ? 13.813 -12.094 -1.458 1.00 98.38 197 GLU A CA 1
ATOM 1511 C C . GLU A 1 197 ? 12.660 -12.453 -0.507 1.00 98.38 197 GLU A C 1
ATOM 1513 O O . GLU A 1 197 ? 12.515 -13.611 -0.122 1.00 98.38 197 GLU A O 1
ATOM 1518 N N . ILE A 1 198 ? 11.822 -11.468 -0.166 1.00 98.12 198 ILE A N 1
ATOM 1519 C CA . ILE A 1 198 ? 10.668 -11.629 0.726 1.00 98.12 198 ILE A CA 1
ATOM 1520 C C . ILE A 1 198 ? 9.445 -12.155 -0.043 1.00 98.12 198 ILE A C 1
ATOM 1522 O O . ILE A 1 198 ? 8.774 -13.080 0.411 1.00 98.12 198 ILE A O 1
ATOM 1526 N N . ASN A 1 199 ? 9.149 -11.577 -1.210 1.00 97.38 199 ASN A N 1
ATOM 1527 C CA . ASN A 1 199 ? 8.041 -11.975 -2.076 1.00 97.38 199 ASN A CA 1
ATOM 1528 C C . ASN A 1 199 ? 8.521 -12.169 -3.522 1.00 97.38 199 ASN A C 1
ATOM 1530 O O . ASN A 1 199 ? 8.466 -11.262 -4.356 1.00 97.38 199 ASN A O 1
ATOM 1534 N N . SER A 1 200 ? 8.954 -13.390 -3.828 1.00 96.38 200 SER A N 1
ATOM 1535 C CA . SER A 1 200 ? 9.590 -13.749 -5.102 1.00 96.38 200 SER A CA 1
ATOM 1536 C C . SER A 1 200 ? 8.676 -13.706 -6.329 1.00 96.38 200 SER A C 1
ATOM 1538 O O . SER A 1 200 ? 9.182 -13.740 -7.455 1.00 96.38 200 SER A O 1
ATOM 1540 N N . VAL A 1 201 ? 7.358 -13.614 -6.124 1.00 95.69 201 VAL A N 1
ATOM 1541 C CA . VAL A 1 201 ? 6.333 -13.576 -7.180 1.00 95.69 201 VAL A CA 1
ATOM 1542 C C . VAL A 1 201 ? 5.664 -12.204 -7.313 1.00 95.69 201 VAL A C 1
ATOM 1544 O O . VAL A 1 201 ? 4.659 -12.064 -8.006 1.00 95.69 201 VAL A O 1
ATOM 1547 N N . SER A 1 202 ? 6.211 -11.168 -6.668 1.00 95.19 202 SER A N 1
ATOM 1548 C CA . SER A 1 202 ? 5.703 -9.801 -6.805 1.00 95.19 202 SER A CA 1
ATOM 1549 C C . SER A 1 202 ? 5.920 -9.272 -8.227 1.00 95.19 202 SER A C 1
ATOM 1551 O O . SER A 1 202 ? 7.011 -8.819 -8.579 1.00 95.19 202 SER A O 1
ATOM 1553 N N . GLY A 1 203 ? 4.859 -9.280 -9.042 1.00 92.44 203 GLY A N 1
ATOM 1554 C CA . GLY A 1 203 ? 4.884 -8.730 -10.403 1.00 92.44 203 GLY A CA 1
ATOM 1555 C C . GLY A 1 203 ? 5.284 -7.250 -10.438 1.00 92.44 203 GLY A C 1
ATOM 1556 O O . GLY A 1 203 ? 6.058 -6.844 -11.300 1.00 92.44 203 GLY A O 1
ATOM 1557 N N . LYS A 1 204 ? 4.854 -6.453 -9.445 1.00 92.75 204 LYS A N 1
ATOM 1558 C CA . LYS A 1 204 ? 5.253 -5.039 -9.308 1.00 92.75 204 LYS A CA 1
ATOM 1559 C C . LYS A 1 204 ? 6.766 -4.888 -9.124 1.00 92.75 204 LYS A C 1
ATOM 1561 O O . LYS A 1 204 ? 7.384 -4.112 -9.849 1.00 92.75 204 LYS A O 1
ATOM 1566 N N . ALA A 1 205 ? 7.362 -5.660 -8.213 1.00 97.06 205 ALA A N 1
ATOM 1567 C CA . ALA A 1 205 ? 8.797 -5.587 -7.946 1.00 97.06 205 ALA A CA 1
ATOM 1568 C C . ALA A 1 205 ? 9.633 -6.157 -9.104 1.00 97.06 205 ALA A C 1
ATOM 1570 O O . ALA A 1 205 ? 10.687 -5.610 -9.423 1.00 97.06 205 ALA A O 1
ATOM 1571 N N . LEU A 1 206 ? 9.162 -7.212 -9.781 1.00 98.06 206 LEU A N 1
ATOM 1572 C CA . LEU A 1 206 ? 9.808 -7.740 -10.987 1.00 98.06 206 LEU A CA 1
ATOM 1573 C C . LEU A 1 206 ? 9.775 -6.728 -12.142 1.00 98.06 206 LEU A C 1
ATOM 1575 O O . LEU A 1 206 ? 10.810 -6.485 -12.760 1.00 98.06 206 LEU A O 1
ATOM 1579 N N . ASN A 1 207 ? 8.627 -6.093 -12.399 1.00 95.00 207 ASN A N 1
ATOM 1580 C CA . ASN A 1 207 ? 8.507 -5.043 -13.414 1.00 95.00 207 ASN A CA 1
ATOM 1581 C C . ASN A 1 207 ? 9.404 -3.840 -13.082 1.00 95.00 207 ASN A C 1
ATOM 1583 O O . ASN A 1 207 ? 10.146 -3.362 -13.940 1.00 95.00 207 ASN A O 1
ATOM 1587 N N . GLY A 1 208 ? 9.408 -3.393 -11.823 1.00 96.62 208 GLY A N 1
ATOM 1588 C CA . GLY A 1 208 ? 10.295 -2.328 -11.355 1.00 96.62 208 GLY A CA 1
ATOM 1589 C C . GLY A 1 208 ? 11.781 -2.672 -11.519 1.00 96.62 208 GLY A C 1
ATOM 1590 O O . GLY A 1 208 ? 12.550 -1.864 -12.042 1.00 96.62 208 GLY A O 1
ATOM 1591 N N . LYS A 1 209 ? 12.177 -3.903 -11.172 1.00 98.44 209 LYS A N 1
ATOM 1592 C CA . LYS A 1 209 ? 13.533 -4.422 -11.396 1.00 98.44 209 LYS A CA 1
ATOM 1593 C C . LYS A 1 209 ? 13.905 -4.446 -12.878 1.00 98.44 209 LYS A C 1
ATOM 1595 O O . LYS A 1 209 ? 15.008 -4.031 -13.223 1.00 98.44 209 LYS A O 1
ATOM 1600 N N . ALA A 1 210 ? 13.012 -4.917 -13.750 1.00 97.50 210 ALA A N 1
ATOM 1601 C CA . ALA A 1 210 ? 13.252 -4.937 -15.191 1.00 97.50 210 ALA A CA 1
ATOM 1602 C C . ALA A 1 210 ? 13.477 -3.517 -15.735 1.00 97.50 210 ALA A C 1
ATOM 1604 O O . ALA A 1 210 ? 14.436 -3.298 -16.471 1.00 97.50 210 ALA A O 1
ATOM 1605 N N . ASN A 1 211 ? 12.676 -2.540 -15.297 1.00 96.00 211 ASN A N 1
ATOM 1606 C CA . ASN A 1 211 ? 12.848 -1.134 -15.675 1.00 96.00 211 ASN A CA 1
ATOM 1607 C C . ASN A 1 211 ? 14.210 -0.577 -15.236 1.00 96.00 211 ASN A C 1
ATOM 1609 O O . ASN A 1 211 ? 14.893 0.062 -16.031 1.00 96.00 211 ASN A O 1
ATOM 1613 N N . VAL A 1 212 ? 14.645 -0.864 -14.005 1.00 98.00 212 VAL A N 1
ATOM 1614 C CA . VAL A 1 212 ? 15.981 -0.470 -13.523 1.00 98.00 212 VAL A CA 1
ATOM 1615 C C . VAL A 1 212 ? 17.091 -1.100 -14.368 1.00 98.00 212 VAL A C 1
ATOM 1617 O O . VAL A 1 212 ? 18.052 -0.424 -14.727 1.00 98.00 212 VAL A O 1
ATOM 1620 N N . LEU A 1 213 ? 16.967 -2.385 -14.710 1.00 98.44 213 LEU A N 1
ATOM 1621 C CA . LEU A 1 213 ? 17.953 -3.088 -15.533 1.00 98.44 213 LEU A CA 1
ATOM 1622 C C . LEU A 1 213 ? 18.024 -2.521 -16.956 1.00 98.44 213 LEU A C 1
ATOM 1624 O O . LEU A 1 213 ? 19.123 -2.405 -17.490 1.00 98.44 213 LEU A O 1
ATOM 1628 N N . ILE A 1 214 ? 16.892 -2.114 -17.539 1.00 96.00 214 ILE A N 1
ATOM 1629 C CA . ILE A 1 214 ? 16.854 -1.393 -18.820 1.00 96.00 214 ILE A CA 1
ATOM 1630 C C . ILE A 1 214 ? 17.600 -0.059 -18.707 1.00 96.00 214 ILE A C 1
ATOM 1632 O O . ILE A 1 214 ? 18.436 0.226 -19.559 1.00 96.00 214 ILE A O 1
ATOM 1636 N N . SER A 1 215 ? 17.353 0.730 -17.654 1.00 96.38 215 SER A N 1
ATOM 1637 C CA . SER A 1 215 ? 18.052 2.007 -17.426 1.00 96.38 215 SER A CA 1
ATOM 1638 C C . SER A 1 215 ? 19.561 1.846 -17.213 1.00 96.38 215 SER A C 1
ATOM 1640 O O . SER A 1 215 ? 20.323 2.763 -17.499 1.00 96.38 215 SER A O 1
ATOM 1642 N N . LEU A 1 216 ? 19.997 0.682 -16.727 1.00 97.44 216 LEU A N 1
ATOM 1643 C CA . LEU A 1 216 ? 21.406 0.297 -16.592 1.00 97.44 216 LEU A CA 1
ATOM 1644 C C . LEU A 1 216 ? 21.978 -0.373 -17.855 1.00 97.44 216 LEU A C 1
ATOM 1646 O O . LEU A 1 216 ? 23.103 -0.868 -17.813 1.00 97.44 216 LEU A O 1
ATOM 1650 N N . GLU A 1 217 ? 21.203 -0.455 -18.940 1.00 97.00 217 GLU A N 1
ATOM 1651 C CA . GLU A 1 217 ? 21.549 -1.144 -20.194 1.00 97.00 217 GLU A CA 1
ATOM 1652 C C . GLU A 1 217 ? 21.880 -2.644 -20.020 1.00 97.00 217 GLU A C 1
ATOM 1654 O O . GLU A 1 217 ? 22.510 -3.280 -20.865 1.00 97.00 217 GLU A O 1
ATOM 1659 N N . ARG A 1 218 ? 21.410 -3.259 -18.928 1.00 98.31 218 ARG A N 1
ATOM 1660 C CA . ARG A 1 218 ? 21.563 -4.690 -18.613 1.00 98.31 218 ARG A CA 1
ATOM 1661 C C . ARG A 1 218 ? 20.434 -5.499 -19.252 1.00 98.31 218 ARG A C 1
ATOM 1663 O O . ARG A 1 218 ? 19.640 -6.140 -18.559 1.00 98.31 218 ARG A O 1
ATOM 1670 N N . TYR A 1 219 ? 20.342 -5.442 -20.578 1.00 98.12 219 TYR A N 1
ATOM 1671 C CA . TYR A 1 219 ? 19.187 -5.941 -21.330 1.00 98.12 219 TYR A CA 1
ATOM 1672 C C . TYR A 1 219 ? 18.945 -7.451 -21.193 1.00 98.12 219 TYR A C 1
ATOM 1674 O O . TYR A 1 219 ? 17.791 -7.859 -21.084 1.00 98.12 219 TYR A O 1
ATOM 1682 N N . ASP A 1 220 ? 19.989 -8.282 -21.125 1.00 98.19 220 ASP A N 1
ATOM 1683 C CA . ASP A 1 220 ? 19.822 -9.731 -20.924 1.00 98.19 220 ASP A CA 1
ATOM 1684 C C . ASP A 1 220 ? 19.179 -10.047 -19.564 1.00 98.19 220 ASP A C 1
ATOM 1686 O O . ASP A 1 220 ? 18.183 -10.764 -19.488 1.00 98.19 220 ASP A O 1
ATOM 1690 N N . ALA A 1 221 ? 19.670 -9.424 -18.488 1.00 98.31 221 ALA A N 1
ATOM 1691 C CA . ALA A 1 221 ? 19.091 -9.583 -17.153 1.00 98.31 221 ALA A CA 1
ATOM 1692 C C . ALA A 1 221 ? 17.665 -9.002 -17.066 1.00 98.31 221 ALA A C 1
ATOM 1694 O O . ALA A 1 221 ? 16.809 -9.532 -16.348 1.00 98.31 221 ALA A O 1
ATOM 1695 N N . ALA A 1 222 ? 17.388 -7.912 -17.793 1.00 98.38 222 ALA A N 1
ATOM 1696 C CA . ALA A 1 222 ? 16.038 -7.365 -17.908 1.00 98.38 222 ALA A CA 1
ATOM 1697 C C . ALA A 1 222 ? 15.096 -8.362 -18.602 1.00 98.38 222 ALA A C 1
ATOM 1699 O O . ALA A 1 222 ? 13.970 -8.557 -18.142 1.00 98.38 222 ALA A O 1
ATOM 1700 N N . LEU A 1 223 ? 15.567 -9.030 -19.663 1.00 98.44 223 LEU A N 1
ATOM 1701 C CA . LEU A 1 223 ? 14.806 -10.047 -20.384 1.00 98.44 223 LEU A CA 1
ATOM 1702 C C . LEU A 1 223 ? 14.498 -11.257 -19.493 1.00 98.44 223 LEU A C 1
ATOM 1704 O O . LEU A 1 223 ? 13.358 -11.708 -19.450 1.00 98.44 223 LEU A O 1
ATOM 1708 N N . GLU A 1 224 ? 15.471 -11.756 -18.733 1.00 98.19 224 GLU A N 1
ATOM 1709 C CA . GLU A 1 224 ? 15.228 -12.828 -17.756 1.00 98.19 224 GLU A CA 1
ATOM 1710 C C . GLU A 1 224 ? 14.189 -12.413 -16.706 1.00 98.19 224 GLU A C 1
ATOM 1712 O O . GLU A 1 224 ? 13.290 -13.180 -16.359 1.00 98.19 224 GLU A O 1
ATOM 1717 N N . THR A 1 225 ? 14.274 -11.170 -16.226 1.00 98.12 225 THR A N 1
ATOM 1718 C CA . THR A 1 225 ? 13.345 -10.649 -15.218 1.00 98.12 225 THR A CA 1
ATOM 1719 C C . THR A 1 225 ? 11.922 -10.535 -15.769 1.00 98.12 225 THR A C 1
ATOM 1721 O O . THR A 1 225 ? 10.981 -10.950 -15.094 1.00 98.12 225 THR A O 1
ATOM 1724 N N . ILE A 1 226 ? 11.742 -10.025 -16.993 1.00 98.00 226 ILE A N 1
ATOM 1725 C CA . ILE A 1 226 ? 10.406 -9.873 -17.587 1.00 98.00 226 ILE A CA 1
ATOM 1726 C C . ILE A 1 226 ? 9.785 -11.218 -17.978 1.00 98.00 226 ILE A C 1
ATOM 1728 O O . ILE A 1 226 ? 8.570 -11.383 -17.895 1.00 98.00 226 ILE A O 1
ATOM 1732 N N . LEU A 1 227 ? 10.602 -12.211 -18.349 1.00 98.00 227 LEU A N 1
ATOM 1733 C CA . LEU A 1 227 ? 10.117 -13.567 -18.610 1.00 98.00 227 LEU A CA 1
ATOM 1734 C C . LEU A 1 227 ? 9.510 -14.195 -17.352 1.00 98.00 227 LEU A C 1
ATOM 1736 O O . LEU A 1 227 ? 8.454 -14.809 -17.451 1.00 98.00 227 LEU A O 1
ATOM 1740 N N . ARG A 1 228 ? 10.082 -13.946 -16.167 1.00 97.81 228 ARG A N 1
ATOM 1741 C CA . ARG A 1 228 ? 9.471 -14.375 -14.898 1.00 97.81 228 ARG A CA 1
ATOM 1742 C C . ARG A 1 228 ? 8.106 -13.731 -14.646 1.00 97.81 228 ARG A C 1
ATOM 1744 O O . ARG A 1 228 ? 7.227 -14.389 -14.101 1.00 97.81 228 ARG A O 1
ATOM 1751 N N . VAL A 1 229 ? 7.908 -12.468 -15.035 1.00 96.94 229 VAL A N 1
ATOM 1752 C CA . VAL A 1 229 ? 6.586 -11.814 -14.937 1.00 96.94 229 VAL A CA 1
ATOM 1753 C C . VAL A 1 229 ? 5.576 -12.535 -15.824 1.00 96.94 229 VAL A C 1
ATOM 1755 O O . VAL A 1 229 ? 4.494 -12.868 -15.358 1.00 96.94 229 VAL A O 1
ATOM 1758 N N . ILE A 1 230 ? 5.962 -12.853 -17.062 1.00 97.31 230 ILE A N 1
ATOM 1759 C CA . ILE A 1 230 ? 5.125 -13.588 -18.023 1.00 97.31 230 ILE A CA 1
ATOM 1760 C C . ILE A 1 230 ? 4.841 -15.025 -17.552 1.00 97.31 230 ILE A C 1
ATOM 1762 O O . ILE A 1 230 ? 3.766 -15.552 -17.815 1.00 97.31 230 ILE A O 1
ATOM 1766 N N . GLU A 1 231 ? 5.781 -15.680 -16.871 1.00 96.88 231 GLU A N 1
ATOM 1767 C CA . GLU A 1 231 ? 5.559 -17.004 -16.273 1.00 96.88 231 GLU A CA 1
ATOM 1768 C C . GLU A 1 231 ? 4.518 -16.961 -15.146 1.00 96.88 231 GLU A C 1
ATOM 1770 O O . GLU A 1 231 ? 3.703 -17.877 -15.035 1.00 96.88 231 GLU A O 1
ATOM 1775 N N . ILE A 1 232 ? 4.532 -15.903 -14.327 1.00 95.31 232 ILE A N 1
ATOM 1776 C CA . ILE A 1 232 ? 3.570 -15.691 -13.234 1.00 95.31 232 ILE A CA 1
ATOM 1777 C C . ILE A 1 232 ? 2.194 -15.307 -13.787 1.00 95.31 232 ILE A C 1
ATOM 1779 O O . ILE A 1 232 ? 1.185 -15.875 -13.371 1.00 95.31 232 ILE A O 1
ATOM 1783 N N . ASP A 1 233 ? 2.156 -14.358 -14.722 1.00 95.00 233 ASP A N 1
ATOM 1784 C CA . ASP A 1 233 ? 0.945 -13.908 -15.400 1.00 95.00 233 ASP A CA 1
ATOM 1785 C C . ASP A 1 233 ? 1.164 -13.839 -16.922 1.00 95.00 233 ASP A C 1
ATOM 1787 O O . ASP A 1 233 ? 1.584 -12.812 -17.468 1.00 95.00 233 ASP A O 1
ATOM 1791 N N . PRO A 1 234 ? 0.812 -14.913 -17.653 1.00 96.19 234 PRO A N 1
ATOM 1792 C CA . PRO A 1 234 ? 0.915 -14.938 -19.110 1.00 96.19 234 PRO A CA 1
ATOM 1793 C C . PRO A 1 234 ? 0.006 -13.930 -19.825 1.00 96.19 234 PRO A C 1
ATOM 1795 O O . PRO A 1 234 ? 0.163 -13.734 -21.038 1.00 96.19 234 PRO A O 1
ATOM 1798 N N . SER A 1 235 ? -0.959 -13.336 -19.113 1.00 95.56 235 SER A N 1
ATOM 1799 C CA . SER A 1 235 ? -1.901 -12.343 -19.625 1.00 95.56 235 SER A CA 1
ATOM 1800 C C . SER A 1 235 ? -1.478 -10.893 -19.370 1.00 95.56 235 SER A C 1
ATOM 1802 O O . SER A 1 235 ? -2.138 -9.991 -19.887 1.00 95.56 235 SER A O 1
ATOM 1804 N N . ASP A 1 236 ? -0.354 -10.656 -18.677 1.00 94.12 236 ASP A N 1
ATOM 1805 C CA . ASP A 1 236 ? 0.186 -9.310 -18.462 1.00 94.12 236 ASP A CA 1
ATOM 1806 C C . ASP A 1 236 ? 0.675 -8.706 -19.789 1.00 94.12 236 ASP A C 1
ATOM 1808 O O . ASP A 1 236 ? 1.798 -8.920 -20.259 1.00 94.12 236 ASP A O 1
ATOM 1812 N N . ALA A 1 237 ? -0.203 -7.924 -20.412 1.00 94.62 237 ALA A N 1
ATOM 1813 C CA . ALA A 1 237 ? 0.057 -7.271 -21.685 1.00 94.62 237 ALA A CA 1
ATOM 1814 C C . ALA A 1 237 ? 1.237 -6.280 -21.605 1.00 94.62 237 ALA A C 1
ATOM 1816 O O . ALA A 1 237 ? 1.970 -6.113 -22.583 1.00 94.62 237 ALA A O 1
ATOM 1817 N N . THR A 1 238 ? 1.458 -5.667 -20.437 1.00 93.62 238 THR A N 1
ATOM 1818 C CA . THR A 1 238 ? 2.566 -4.733 -20.200 1.00 93.62 238 THR A CA 1
ATOM 1819 C C . THR A 1 238 ? 3.894 -5.477 -20.181 1.00 93.62 238 THR A C 1
ATOM 1821 O O . THR A 1 238 ? 4.849 -5.030 -20.816 1.00 93.62 238 THR A O 1
ATOM 1824 N N . ALA A 1 239 ? 3.956 -6.648 -19.542 1.00 95.06 239 ALA A N 1
ATOM 1825 C CA . ALA A 1 239 ? 5.159 -7.478 -19.529 1.00 95.06 239 ALA A CA 1
ATOM 1826 C C . ALA A 1 239 ? 5.554 -7.948 -20.939 1.00 95.06 239 ALA A C 1
ATOM 1828 O O . ALA A 1 239 ? 6.730 -7.906 -21.312 1.00 95.06 239 ALA A O 1
ATOM 1829 N N . TRP A 1 240 ? 4.572 -8.319 -21.768 1.00 97.38 240 TRP A N 1
ATOM 1830 C CA . TRP A 1 240 ? 4.806 -8.642 -23.179 1.00 97.38 240 TRP A CA 1
ATOM 1831 C C . TRP A 1 240 ? 5.316 -7.444 -23.988 1.00 97.38 240 TRP A C 1
ATOM 1833 O O . TRP A 1 240 ? 6.223 -7.609 -24.808 1.00 97.38 240 TRP A O 1
ATOM 1843 N N . ASN A 1 241 ? 4.791 -6.241 -23.742 1.00 95.56 241 ASN A N 1
ATOM 1844 C CA . ASN A 1 241 ? 5.295 -5.027 -24.378 1.00 95.56 241 ASN A CA 1
ATOM 1845 C C . ASN A 1 241 ? 6.745 -4.726 -23.954 1.00 95.56 241 ASN A C 1
ATOM 1847 O O . ASN A 1 241 ? 7.606 -4.519 -24.808 1.00 95.56 241 ASN A O 1
ATOM 1851 N N . SER A 1 242 ? 7.044 -4.793 -22.654 1.00 95.62 242 SER A N 1
ATOM 1852 C CA . SER A 1 242 ? 8.400 -4.621 -22.117 1.00 95.62 242 SER A CA 1
ATOM 1853 C C . SER A 1 242 ? 9.381 -5.638 -22.699 1.00 95.62 242 SER A C 1
ATOM 1855 O O . SER A 1 242 ? 10.485 -5.267 -23.095 1.00 95.62 242 SER A O 1
ATOM 1857 N N . ARG A 1 243 ? 8.969 -6.906 -22.846 1.00 97.69 243 ARG A N 1
ATOM 1858 C CA . ARG A 1 243 ? 9.762 -7.932 -23.539 1.00 97.69 243 ARG A CA 1
ATOM 1859 C C . ARG A 1 243 ? 10.108 -7.504 -24.967 1.00 97.69 243 ARG A C 1
ATOM 1861 O O . ARG A 1 243 ? 11.259 -7.655 -25.369 1.00 97.69 243 ARG A O 1
ATOM 1868 N N . GLY A 1 244 ? 9.144 -6.976 -25.721 1.00 97.06 244 GLY A N 1
ATOM 1869 C CA . GLY A 1 244 ? 9.379 -6.476 -27.077 1.00 97.06 244 GLY A CA 1
ATOM 1870 C C . GLY A 1 244 ? 10.414 -5.351 -27.117 1.00 97.06 244 GLY A C 1
ATOM 1871 O O . GLY A 1 244 ? 11.365 -5.423 -27.893 1.00 97.06 244 GLY A O 1
ATOM 1872 N N . LEU A 1 245 ? 10.289 -4.364 -26.223 1.00 95.94 245 LEU A N 1
ATOM 1873 C CA . LEU A 1 245 ? 11.231 -3.242 -26.118 1.00 95.94 245 LEU A CA 1
ATOM 1874 C C . LEU A 1 245 ? 12.656 -3.706 -25.775 1.00 95.94 245 LEU A C 1
ATOM 1876 O O . LEU A 1 245 ? 13.623 -3.242 -26.377 1.00 95.94 245 LEU A O 1
ATOM 1880 N N . ILE A 1 246 ? 12.797 -4.649 -24.839 1.00 97.75 246 ILE A N 1
ATOM 1881 C CA . ILE A 1 246 ? 14.101 -5.216 -24.463 1.00 97.75 246 ILE A CA 1
ATOM 1882 C C . ILE A 1 246 ? 14.723 -5.975 -25.645 1.00 97.75 246 ILE A C 1
ATOM 1884 O O . ILE A 1 246 ? 15.903 -5.802 -25.945 1.00 97.75 246 ILE A O 1
ATOM 1888 N N . LEU A 1 247 ? 13.934 -6.796 -26.345 1.00 98.19 247 LEU A N 1
ATOM 1889 C CA . LEU A 1 247 ? 14.406 -7.571 -27.496 1.00 98.19 247 LEU A CA 1
ATOM 1890 C C . LEU A 1 247 ? 14.827 -6.679 -28.668 1.00 98.19 247 LEU A C 1
ATOM 1892 O O . LEU A 1 247 ? 15.799 -7.000 -29.348 1.00 98.19 247 LEU A O 1
ATOM 1896 N N . GLU A 1 248 ? 14.150 -5.550 -28.880 1.00 96.69 248 GLU A N 1
ATOM 1897 C CA . GLU A 1 248 ? 14.565 -4.547 -29.863 1.00 96.69 248 GLU A CA 1
ATOM 1898 C C . GLU A 1 248 ? 15.949 -3.974 -29.521 1.00 96.69 248 GLU A C 1
ATOM 1900 O O . GLU A 1 248 ? 16.817 -3.910 -30.392 1.00 96.69 248 GLU A O 1
ATOM 1905 N N . ARG A 1 249 ? 16.195 -3.629 -28.247 1.00 96.56 249 ARG A N 1
ATOM 1906 C CA . ARG A 1 249 ? 17.513 -3.155 -27.777 1.00 96.56 249 ARG A CA 1
ATOM 1907 C C . ARG A 1 249 ? 18.614 -4.208 -27.931 1.00 96.56 249 ARG A C 1
ATOM 1909 O O . ARG A 1 249 ? 19.758 -3.848 -28.186 1.00 96.56 249 ARG A O 1
ATOM 1916 N N . LEU A 1 250 ? 18.263 -5.491 -27.848 1.00 96.75 250 LEU A N 1
ATOM 1917 C CA . LEU A 1 250 ? 19.158 -6.625 -28.111 1.00 96.75 250 LEU A CA 1
ATOM 1918 C C . LEU A 1 250 ? 19.322 -6.958 -29.609 1.00 96.75 250 LEU A C 1
ATOM 1920 O O . LEU A 1 250 ? 20.052 -7.887 -29.947 1.00 96.75 250 LEU A O 1
ATOM 1924 N N . GLY A 1 251 ? 18.629 -6.262 -30.519 1.00 96.56 251 GLY A N 1
ATOM 1925 C CA . GLY A 1 251 ? 18.659 -6.547 -31.960 1.00 96.56 251 GLY A CA 1
ATOM 1926 C C . GLY A 1 251 ? 17.896 -7.812 -32.384 1.00 96.56 251 GLY A C 1
ATOM 1927 O O . GLY A 1 251 ? 18.047 -8.281 -33.510 1.00 96.56 251 GLY A O 1
ATOM 1928 N N . ARG A 1 252 ? 17.058 -8.379 -31.507 1.00 97.88 252 ARG A N 1
ATOM 1929 C CA . ARG A 1 252 ? 16.263 -9.599 -31.743 1.00 97.88 252 ARG A CA 1
ATOM 1930 C C . ARG A 1 252 ? 14.889 -9.249 -32.322 1.00 97.88 252 ARG A C 1
ATOM 1932 O O . ARG A 1 252 ? 13.852 -9.480 -31.699 1.00 97.88 252 ARG A O 1
ATOM 1939 N N . THR A 1 253 ? 14.886 -8.659 -33.517 1.00 97.12 253 THR A N 1
ATOM 1940 C CA . THR A 1 253 ? 13.709 -8.010 -34.128 1.00 97.12 253 THR A CA 1
ATOM 1941 C C . THR A 1 253 ? 12.502 -8.935 -34.316 1.00 97.12 253 THR A C 1
ATOM 1943 O O . THR A 1 253 ? 11.379 -8.535 -34.007 1.00 97.12 253 THR A O 1
ATOM 1946 N N . ASP A 1 254 ? 12.696 -10.173 -34.775 1.00 97.69 254 ASP A N 1
ATOM 1947 C CA . ASP A 1 254 ? 11.579 -11.103 -35.008 1.00 97.69 254 ASP A CA 1
ATOM 1948 C C . ASP A 1 254 ? 10.866 -11.482 -33.704 1.00 97.69 254 ASP A C 1
ATOM 1950 O O . ASP A 1 254 ? 9.635 -11.498 -33.624 1.00 97.69 254 ASP A O 1
ATOM 1954 N N . GLU A 1 255 ? 11.639 -11.723 -32.646 1.00 97.94 255 GLU A N 1
ATOM 1955 C CA . GLU A 1 255 ? 11.095 -12.029 -31.326 1.00 97.94 255 GLU A CA 1
ATOM 1956 C C . GLU A 1 255 ? 10.433 -10.807 -30.687 1.00 97.94 255 GLU A C 1
ATOM 1958 O O . GLU A 1 255 ? 9.402 -10.949 -30.024 1.00 97.94 255 GLU A O 1
ATOM 1963 N N . ALA A 1 256 ? 10.987 -9.610 -30.910 1.00 97.94 256 ALA A N 1
ATOM 1964 C CA . ALA A 1 256 ? 10.383 -8.360 -30.467 1.00 97.94 256 ALA A CA 1
ATOM 1965 C C . ALA A 1 256 ? 8.992 -8.172 -31.093 1.00 97.94 256 ALA A C 1
ATOM 1967 O O . ALA A 1 256 ? 8.010 -7.972 -30.379 1.00 97.94 256 ALA A O 1
ATOM 1968 N N . ASN A 1 257 ? 8.880 -8.344 -32.415 1.00 97.75 257 ASN A N 1
ATOM 1969 C CA . ASN A 1 257 ? 7.609 -8.265 -33.140 1.00 97.75 257 ASN A CA 1
ATOM 1970 C C . ASN A 1 257 ? 6.588 -9.297 -32.644 1.00 97.75 257 ASN A C 1
ATOM 1972 O O . ASN A 1 257 ? 5.407 -8.979 -32.482 1.00 97.75 257 ASN A O 1
ATOM 1976 N N . ALA A 1 258 ? 7.024 -10.529 -32.363 1.00 97.81 258 ALA A N 1
ATOM 1977 C CA . ALA A 1 258 ? 6.158 -11.548 -31.777 1.00 97.81 258 ALA A CA 1
ATOM 1978 C C . ALA A 1 258 ? 5.635 -11.129 -30.390 1.00 97.81 258 ALA A C 1
ATOM 1980 O O . ALA A 1 258 ? 4.443 -11.284 -30.111 1.00 97.81 258 ALA A O 1
ATOM 1981 N N . ALA A 1 259 ? 6.497 -10.556 -29.544 1.00 97.69 259 ALA A N 1
ATOM 1982 C CA . ALA A 1 259 ? 6.119 -10.068 -28.221 1.00 97.69 259 ALA A CA 1
ATOM 1983 C C . ALA A 1 259 ? 5.132 -8.886 -28.294 1.00 97.69 259 ALA A C 1
ATOM 1985 O O . ALA A 1 259 ? 4.106 -8.911 -27.614 1.00 97.69 259 ALA A O 1
ATOM 1986 N N . PHE A 1 260 ? 5.361 -7.911 -29.181 1.00 97.69 260 PHE A N 1
ATOM 1987 C CA . PHE A 1 260 ? 4.434 -6.793 -29.396 1.00 97.69 260 PHE A CA 1
ATOM 1988 C C . PHE A 1 260 ? 3.067 -7.250 -29.913 1.00 97.69 260 PHE A C 1
ATOM 1990 O O . PHE A 1 260 ? 2.031 -6.793 -29.428 1.00 97.69 260 PHE A O 1
ATOM 1997 N N . ASN A 1 261 ? 3.038 -8.195 -30.855 1.00 97.56 261 ASN A N 1
ATOM 1998 C CA . ASN A 1 261 ? 1.784 -8.767 -31.346 1.00 97.56 261 ASN A CA 1
ATOM 1999 C C . ASN A 1 261 ? 1.018 -9.489 -30.232 1.00 97.56 261 ASN A C 1
ATOM 2001 O O . ASN A 1 261 ? -0.208 -9.381 -30.157 1.00 97.56 261 ASN A O 1
ATOM 2005 N N . LYS A 1 262 ? 1.730 -10.186 -29.338 1.00 97.69 262 LYS A N 1
ATOM 2006 C CA . LYS A 1 262 ? 1.128 -10.824 -28.166 1.00 97.69 262 LYS A CA 1
ATOM 2007 C C . LYS A 1 262 ? 0.549 -9.790 -27.196 1.00 97.69 262 LYS A C 1
ATOM 2009 O O . LYS A 1 262 ? -0.602 -9.951 -26.799 1.00 97.69 262 LYS A O 1
ATOM 2014 N N . ALA A 1 263 ? 1.286 -8.721 -26.887 1.00 97.19 263 ALA A N 1
ATOM 2015 C CA . ALA A 1 263 ? 0.810 -7.614 -26.051 1.00 97.19 263 ALA A CA 1
ATOM 2016 C C . ALA A 1 263 ? -0.461 -6.969 -26.629 1.00 97.19 263 ALA A C 1
ATOM 2018 O O . ALA A 1 263 ? -1.468 -6.829 -25.937 1.00 97.19 263 ALA A O 1
ATOM 2019 N N . LYS A 1 264 ? -0.459 -6.662 -27.933 1.00 96.56 264 LYS A N 1
ATOM 2020 C CA . LYS A 1 264 ? -1.622 -6.107 -28.639 1.00 96.56 264 LYS A CA 1
ATOM 2021 C C . LYS A 1 264 ? -2.825 -7.053 -28.602 1.00 96.56 264 LYS A C 1
ATOM 2023 O O . LYS A 1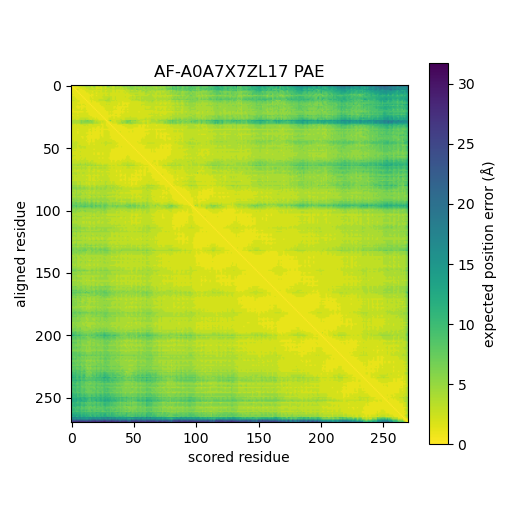 264 ? -3.949 -6.609 -28.386 1.00 96.56 264 LYS A O 1
ATOM 2028 N N . GLY A 1 265 ? -2.599 -8.356 -28.777 1.00 96.94 265 GLY A N 1
ATOM 2029 C CA . GLY A 1 265 ? -3.643 -9.379 -28.662 1.00 96.94 265 GLY A CA 1
ATOM 2030 C C . GLY A 1 265 ? -4.255 -9.489 -27.260 1.00 96.94 265 GLY A C 1
ATOM 2031 O O . GLY A 1 265 ? -5.393 -9.928 -27.135 1.00 96.94 265 GLY A O 1
ATOM 2032 N N . LEU A 1 266 ? -3.526 -9.062 -26.224 1.00 96.06 266 LEU A N 1
ATOM 2033 C CA . LEU A 1 266 ? -3.985 -8.980 -24.833 1.00 96.06 266 LEU A CA 1
ATOM 2034 C C . LEU A 1 266 ? -4.606 -7.613 -24.482 1.00 96.06 266 LEU A C 1
ATOM 2036 O O . LEU A 1 266 ? -4.939 -7.371 -23.327 1.00 96.06 266 LEU A O 1
ATOM 2040 N N . GLY A 1 267 ? -4.789 -6.725 -25.465 1.00 91.62 267 GLY A N 1
ATOM 2041 C CA . GLY A 1 267 ? -5.434 -5.426 -25.271 1.00 91.62 267 GLY A CA 1
ATOM 2042 C C . GLY A 1 267 ? -4.487 -4.281 -24.910 1.00 91.62 267 GLY A C 1
ATOM 2043 O O . GLY A 1 267 ? -4.967 -3.225 -24.510 1.00 91.62 267 GLY A O 1
ATOM 2044 N N . TYR A 1 268 ? -3.167 -4.444 -25.068 1.00 87.94 268 TYR A N 1
ATOM 2045 C CA . TYR A 1 268 ? -2.229 -3.330 -24.904 1.00 87.94 268 TYR A CA 1
ATOM 2046 C C . TYR A 1 268 ? -2.447 -2.276 -26.002 1.00 87.94 268 TYR A C 1
ATOM 2048 O O . TYR A 1 268 ? -2.282 -2.565 -27.192 1.00 87.94 268 TYR A O 1
ATOM 2056 N N . SER A 1 269 ? -2.805 -1.055 -25.602 1.00 79.06 269 SER A N 1
ATOM 2057 C CA . SER A 1 269 ? -2.928 0.118 -26.474 1.00 79.06 269 SER A CA 1
ATOM 2058 C C . SER A 1 269 ? -1.926 1.193 -26.055 1.00 79.06 269 SER A C 1
ATOM 2060 O O . SER A 1 269 ? -1.797 1.464 -24.863 1.00 79.06 269 SER A O 1
ATOM 2062 N N . ILE A 1 270 ? -1.232 1.768 -27.041 1.00 58.09 270 ILE A N 1
ATOM 2063 C CA . ILE A 1 270 ? -0.218 2.828 -26.895 1.00 58.09 270 ILE A CA 1
ATOM 2064 C C . ILE A 1 270 ? -0.893 4.170 -26.611 1.00 58.09 270 ILE A C 1
ATOM 2066 O O . ILE A 1 270 ? -1.933 4.428 -27.262 1.00 58.09 270 ILE A O 1
#

Radius of gyration: 23.13 Å; Cα contacts (8 Å, |Δi|>4): 420; chains: 1; bounding box: 51×39×62 Å

Sequence (270 aa):
AWRGKANAYSSLKDYANALHSYNQVINLSSSDIAAWKGKAEAQNNLGQYEGALQSYEKVLSLDPSDLIAQRGKAEVQNKLGKSSEALESFERAAASDSTDANVWKGKGDAEVSLGKYKDALESYCRSIEINPYDAATWNGQGMTLYALGEYEDALDSYNKSVAADPSNADVWNNKAMTLLTMGNYEMALENYNKSLEINSVSGKALNGKANVLISLERYDAALETILRVIEIDPSDATAWNSRGLILERLGRTDEANAAFNKAKGLGYSI

Mean predicted aligned error: 4.25 Å

Foldseek 3Di:
DLCVQLVVCVVVLVLVSNLVSLVVVCVVPVLPLVSLLSNLVSCVSVVVLVRSLVSLVSSCVNPVLPLSSLLSNLLSCVSVVVLVVSLVSLVVSCVSPVLQLSSLLSNLSSCVSVVVLVSSLVSLVSSCVNPVLQLVSLQSNLVSCVVVVVLVSSLVSLVSSCVSPVLDLVSLLSNLVSCVVVVVLVSSLVSLVSSCVNVVLPLSSLQSNLVSCVSVVVLVVSLVSLVSSCVSPVLPLVSLQSNLVSCVSVVVNVSSVVSNVSSVVSPDDD

Nearest PDB structures (foldseek):
  8cqq-assembly1_A  TM=8.882E-01  e=4.706E-17  synthetic construct
  6eou-assembly1_A  TM=8.177E-01  e=1.022E-13  Homo sapiens
  6q6h-assembly1_J  TM=7.600E-01  e=3.325E-11  Homo sapiens
  9gaw-assembly1_J  TM=6.523E-01  e=5.345E-11  Homo sapiens
  5a31-assembly1_F  TM=6.734E-01  e=1.642E-10  Homo sapiens

Secondary structure (DSSP, 8-state):
-HHHHHHHHHHTT-HHHHHHHHHHHHHH-TT-HHHHHHHHHHHHHTT-HHHHHHHHHHHHHH-TT-HHHHHHHHHHHHHTT-HHHHHHHHHHHHHH-TT-HHHHHHHHHHHHHTT-HHHHHHHHHHHHHH-TT-HHHHHHHHHHHHHHT-HHHHHHHHHHHHHH-TT-HHHHHHHHHHHHHTT-HHHHHHHHHHHHHH-TT-HHHHHHHHHHHHHTT-HHHHHHHHHHHHHH-TT-HHHHHHHHHHHHHTT-HHHHHHHHHHHHHTT---

Solvent-accessible surface area (backbone atoms only — not comparable to full-atom values): 13100 Å² total; per-residue (Å²): 111,45,64,62,51,14,52,52,26,46,77,69,66,37,28,70,63,12,33,54,24,18,50,55,40,33,74,76,36,81,83,44,50,70,35,32,48,53,29,15,50,24,26,46,77,70,67,38,37,73,61,14,38,54,28,19,50,52,30,37,74,78,41,76,78,44,61,69,38,44,45,50,32,19,54,34,29,37,78,69,68,38,25,73,62,13,32,56,37,21,53,54,41,36,73,74,45,76,76,48,31,67,38,28,32,51,29,14,56,19,25,47,73,70,69,38,48,68,61,15,45,55,26,27,49,54,12,37,75,65,40,77,65,48,27,66,47,28,37,52,42,15,54,44,28,44,76,72,67,39,49,70,64,13,46,54,26,32,51,52,12,37,73,55,40,74,79,48,33,66,54,30,31,50,46,13,51,50,28,45,75,72,65,40,39,70,63,13,41,52,26,19,49,55,13,35,72,68,40,76,80,42,55,69,38,37,52,52,36,22,52,36,25,49,77,67,69,37,41,69,64,18,46,58,36,33,49,52,40,36,70,76,38,78,71,46,21,64,43,29,38,51,44,13,57,42,28,47,78,72,67,40,52,72,63,11,53,52,26,39,54,52,7,44,74,57,68,50,75,134

pLDDT: mean 96.31, std 3.51, range [58.09, 98.88]